Protein AF-X1W126-F1 (afdb_monomer_lite)

Foldseek 3Di:
DPDQKDKDAADPPQWDDDDQFIDHPNHTDAGQAWKWKAAPVGDIGTWDWDDDPRMTMTGHDCVPGHPPIDTGGDDDDFPDFPWKWKAWLLCQQDAGRVDPDADADDDDSTGIGMDTHTDPVNDDPPDQQPWDKDKDWFDDDPDDQQAFPKDKDWAAPDPPADRRRDYQQASHPPHGAPHGRGHTDCVQLHIWMDGDHNDTGMTMTTCSRNVRVVSCVVCPDD

Sequence (222 aa):
IAPASISFPFSTQGITRQGNTLFHNGKQVVILARPHAVDAEGTERDVDISFSGGEVTLSLDTSGLVFPIDVDPTELVVQPPAKDTDLQEIAPDGNHGYLIELWLNNGANAAQRPILEFDISELPGGATIISASLELYYYSYTLFDPDGLTIWAYKLTRTDWVELQATWNSYKTGSAWTAAGGDYVTSDPAGGSTTFPADYGWMTWNVLAIAQDAYDGSNPAE

Secondary structure (DSSP, 8-state):
---SEEEEE---TTEEEETTEEEETTEEEEE-PPEEEE-TT--EEE-EEEEETTEEEEE---TTPPSS-EEEE------S-SEEEEEETTSTT---TT-SS---B--TT--EEEEEE---TTSPTT------EEEEEE----SS--TT-EEEE-EES-----GGG--SSEEETTEE-SSTT--EESBTTBPEEEE--SSSEEEEEE-HHHHHHHHHHHS---

Organism: NCBI:txid412755

Structure (mmCIF, N/CA/C/O backbone):
data_AF-X1W126-F1
#
_entry.id   AF-X1W126-F1
#
loop_
_atom_site.group_PDB
_atom_site.id
_atom_site.type_symbol
_atom_site.label_atom_id
_atom_site.label_alt_id
_atom_site.label_comp_id
_atom_site.label_asym_id
_atom_site.label_entity_id
_atom_site.label_seq_id
_atom_site.pdbx_PDB_ins_code
_atom_site.Cartn_x
_atom_site.Cartn_y
_atom_site.Cartn_z
_atom_site.occupancy
_atom_site.B_iso_or_equiv
_atom_site.auth_seq_id
_atom_site.auth_comp_id
_atom_site.auth_asym_id
_atom_site.auth_atom_id
_atom_site.pdbx_PDB_model_num
ATOM 1 N N . ILE A 1 1 ? -33.985 -7.504 22.202 1.00 55.91 1 ILE A N 1
ATOM 2 C CA . ILE A 1 1 ? -33.561 -6.317 21.428 1.00 55.91 1 ILE A CA 1
ATOM 3 C C . ILE A 1 1 ? -32.204 -5.943 21.990 1.00 55.91 1 ILE A C 1
ATOM 5 O O . ILE A 1 1 ? -32.142 -5.629 23.173 1.00 55.91 1 ILE A O 1
ATOM 9 N N . ALA A 1 2 ? -31.133 -6.140 21.225 1.00 56.97 2 ALA A N 1
ATOM 10 C CA . ALA A 1 2 ? -29.808 -5.686 21.636 1.00 56.97 2 ALA A CA 1
ATOM 11 C C . ALA A 1 2 ? -29.775 -4.146 21.623 1.00 56.97 2 ALA A C 1
ATOM 13 O O . ALA A 1 2 ? -30.539 -3.543 20.864 1.00 56.97 2 ALA A O 1
ATOM 14 N N . PRO A 1 3 ? -28.968 -3.496 22.475 1.00 60.84 3 PRO A N 1
ATOM 15 C CA . PRO A 1 3 ? -28.863 -2.043 22.469 1.00 60.84 3 PRO A CA 1
ATOM 16 C C . PRO A 1 3 ? -28.310 -1.557 21.120 1.00 60.84 3 PRO A C 1
ATOM 18 O O . PRO A 1 3 ? -27.291 -2.052 20.656 1.00 60.84 3 PRO A O 1
ATOM 21 N N . ALA A 1 4 ? -28.994 -0.592 20.501 1.00 72.19 4 ALA A N 1
ATOM 22 C CA . ALA A 1 4 ? -28.585 0.025 19.232 1.00 72.19 4 ALA A CA 1
ATOM 23 C C . ALA A 1 4 ? -27.544 1.145 19.417 1.00 72.19 4 ALA A C 1
ATOM 25 O O . ALA A 1 4 ? -27.070 1.726 18.444 1.00 72.19 4 ALA A O 1
ATOM 26 N N . SER A 1 5 ? -27.210 1.477 20.666 1.00 75.38 5 SER A N 1
ATOM 27 C CA . SER A 1 5 ? -26.221 2.495 20.989 1.00 75.38 5 SER A CA 1
ATOM 28 C C . SER A 1 5 ? -25.550 2.233 22.332 1.00 75.38 5 SER A C 1
ATOM 30 O O . SER A 1 5 ? -26.165 1.689 23.255 1.00 75.38 5 SER A O 1
ATOM 32 N N . ILE A 1 6 ? -24.304 2.682 22.455 1.00 75.75 6 ILE A N 1
ATOM 33 C CA . ILE A 1 6 ? -23.552 2.724 23.708 1.00 75.75 6 ILE A CA 1
ATOM 34 C C . ILE A 1 6 ? -23.041 4.151 23.896 1.00 75.75 6 ILE A C 1
ATOM 36 O O . ILE A 1 6 ? -22.417 4.715 22.996 1.00 75.75 6 ILE A O 1
ATOM 40 N N . SER A 1 7 ? -23.308 4.725 25.068 1.00 76.88 7 SER A N 1
ATOM 41 C CA . SER A 1 7 ? -22.904 6.085 25.422 1.00 76.88 7 SER A CA 1
ATOM 42 C C . SER A 1 7 ? -21.905 6.054 26.570 1.00 76.88 7 SER A C 1
ATOM 44 O O . SER A 1 7 ? -22.107 5.361 27.569 1.00 76.88 7 SER A O 1
ATOM 46 N N . PHE A 1 8 ? -20.830 6.823 26.426 1.00 74.88 8 PHE A N 1
ATOM 47 C CA . PHE A 1 8 ? -19.800 6.985 27.442 1.00 74.88 8 PHE A CA 1
ATOM 48 C C . PHE A 1 8 ? -19.693 8.465 27.819 1.00 74.88 8 PHE A C 1
ATOM 50 O O . PHE A 1 8 ? -19.585 9.312 26.923 1.00 74.88 8 PHE A O 1
ATOM 57 N N . PRO A 1 9 ? -19.685 8.809 29.119 1.00 71.50 9 PRO A N 1
ATOM 58 C CA . PRO A 1 9 ? -19.405 10.173 29.532 1.00 71.50 9 PRO A CA 1
ATOM 59 C C . PRO A 1 9 ? -17.967 10.533 29.152 1.00 71.50 9 PRO A C 1
ATOM 61 O O . PRO A 1 9 ? -17.038 9.762 29.400 1.00 71.50 9 PRO A O 1
ATOM 64 N N . PHE A 1 10 ? -17.765 11.720 28.587 1.00 68.06 10 PHE A N 1
ATOM 65 C CA . PHE A 1 10 ? -16.440 12.245 28.278 1.00 68.06 10 PHE A CA 1
ATOM 66 C C . PHE A 1 10 ? -16.277 13.659 28.839 1.00 68.06 10 PHE A C 1
ATOM 68 O O . PHE A 1 10 ? -17.164 14.505 28.751 1.00 68.06 10 PHE A O 1
ATOM 75 N N . SER A 1 11 ? -15.114 13.926 29.431 1.00 66.88 11 SER A N 1
ATOM 76 C CA . SER A 1 11 ? -14.743 15.251 29.924 1.00 66.88 11 SER A CA 1
ATOM 77 C C . SER A 1 11 ? -13.518 15.735 29.167 1.00 66.88 11 SER A C 1
ATOM 79 O O . SER A 1 11 ? -12.432 15.179 29.307 1.00 66.88 11 SER A O 1
ATOM 81 N N . THR A 1 12 ? -13.668 16.810 28.402 1.00 62.69 12 THR A N 1
ATOM 82 C CA . THR A 1 12 ? -12.567 17.452 27.682 1.00 62.69 12 THR A CA 1
ATOM 83 C C . THR A 1 12 ? -11.982 18.586 28.516 1.00 62.69 12 THR A C 1
ATOM 85 O O . THR A 1 12 ? -12.214 19.763 28.237 1.00 62.69 12 THR A O 1
ATOM 88 N N . GLN A 1 13 ? -11.226 18.274 29.571 1.00 72.00 13 GLN A N 1
ATOM 89 C CA . GLN A 1 13 ? -10.466 19.332 30.242 1.00 72.00 13 GLN A CA 1
ATOM 90 C C . GLN A 1 13 ? -9.327 19.797 29.331 1.00 72.00 13 GLN A C 1
ATOM 92 O O . GLN A 1 13 ? -8.386 19.058 29.067 1.00 72.00 13 GLN A O 1
ATOM 97 N N . GLY A 1 14 ? -9.442 21.023 28.816 1.00 67.56 14 GLY A N 1
ATOM 98 C CA . GLY A 1 14 ? -8.447 21.619 27.923 1.00 67.56 14 GLY A CA 1
ATOM 99 C C . GLY A 1 14 ? -8.397 21.014 26.517 1.00 67.56 14 GLY A C 1
ATOM 100 O O . GLY A 1 14 ? -7.474 21.335 25.773 1.00 67.56 14 GLY A O 1
ATOM 101 N N . ILE A 1 15 ? -9.352 20.156 26.146 1.00 74.56 15 ILE A N 1
ATOM 102 C CA . ILE A 1 15 ? -9.435 19.560 24.809 1.00 74.56 15 ILE A CA 1
ATOM 103 C C . ILE A 1 15 ? -10.591 20.211 24.036 1.00 74.56 15 ILE A C 1
ATOM 105 O O . ILE A 1 15 ? -11.692 20.365 24.561 1.00 74.56 15 ILE A O 1
ATOM 109 N N . THR A 1 16 ? -10.352 20.611 22.792 1.00 76.81 16 THR A N 1
ATOM 110 C CA . THR A 1 16 ? -11.378 21.072 21.849 1.00 76.81 16 THR A CA 1
ATOM 111 C C . THR A 1 16 ? -11.552 20.049 20.730 1.00 76.81 16 THR A C 1
ATOM 113 O O . THR A 1 16 ? -10.648 19.269 20.454 1.00 76.81 16 THR A O 1
ATOM 116 N N . ARG A 1 17 ? -12.724 20.009 20.090 1.00 76.06 17 ARG A N 1
ATOM 117 C CA . ARG A 1 17 ? -13.031 19.064 19.005 1.00 76.06 17 ARG A CA 1
ATOM 118 C C . ARG A 1 17 ? -13.365 19.815 17.722 1.00 76.06 17 ARG A C 1
ATOM 120 O O . ARG A 1 17 ? -14.130 20.776 17.764 1.00 76.06 17 ARG A O 1
ATOM 127 N N . GLN A 1 18 ? -12.879 19.315 16.592 1.00 74.81 18 GLN A N 1
ATOM 128 C CA . GLN A 1 18 ? -13.327 19.710 15.259 1.00 74.81 18 GLN A CA 1
ATOM 129 C C . GLN A 1 18 ? -13.510 18.453 14.405 1.00 74.81 18 GLN A C 1
ATOM 131 O O . GLN A 1 18 ? -12.555 17.720 14.172 1.00 74.81 18 GLN A O 1
ATOM 136 N N . GLY A 1 19 ? -14.741 18.186 13.953 1.00 74.06 19 GLY A N 1
ATOM 137 C CA . GLY A 1 19 ? -15.040 16.937 13.245 1.00 74.06 19 GLY A CA 1
ATOM 138 C C . GLY A 1 19 ? -14.650 15.728 14.096 1.00 74.06 19 GLY A C 1
ATOM 139 O O . GLY A 1 19 ? -15.011 15.663 15.264 1.00 74.06 19 GLY A O 1
ATOM 140 N N . ASN A 1 20 ? -13.878 14.797 13.556 1.00 70.25 20 ASN A N 1
ATOM 141 C CA . ASN A 1 20 ? -13.432 13.615 14.294 1.00 70.25 20 ASN A CA 1
ATOM 142 C C . ASN A 1 20 ? -12.127 13.825 15.078 1.00 70.25 20 ASN A C 1
ATOM 144 O O . ASN A 1 20 ? -11.638 12.899 15.710 1.00 70.25 20 ASN A O 1
ATOM 148 N N . THR A 1 21 ? -11.589 15.042 15.105 1.00 70.94 21 THR A N 1
ATOM 149 C CA . THR A 1 21 ? -10.276 15.323 15.687 1.00 70.94 21 THR A CA 1
ATOM 150 C C . THR A 1 21 ? -10.401 16.074 17.010 1.00 70.94 21 THR A C 1
ATOM 152 O O . THR A 1 21 ? -11.176 17.028 17.137 1.00 70.94 21 THR A O 1
ATOM 155 N N . LEU A 1 22 ? -9.618 15.657 18.003 1.00 78.31 22 LEU A N 1
ATOM 156 C CA . LEU A 1 22 ? -9.440 16.317 19.290 1.00 78.31 22 LEU A CA 1
ATOM 157 C C . LEU A 1 22 ? -8.117 17.092 19.311 1.00 78.31 22 LEU A C 1
ATOM 159 O O . LEU A 1 22 ? -7.085 16.610 18.844 1.00 78.31 22 LEU A O 1
ATOM 163 N N . PHE A 1 23 ? -8.144 18.278 19.910 1.00 78.75 23 PHE A N 1
ATOM 164 C CA . PHE A 1 23 ? -7.032 19.216 19.996 1.00 78.75 23 PHE A CA 1
ATOM 165 C C . PHE A 1 23 ? -6.778 19.616 21.446 1.00 78.75 23 PHE A C 1
ATOM 167 O O . PHE A 1 23 ? -7.719 19.910 22.171 1.00 78.75 23 PHE A O 1
ATOM 174 N N . HIS A 1 24 ? -5.518 19.726 21.856 1.00 79.88 24 HIS A N 1
ATOM 175 C CA . HIS A 1 24 ? -5.117 20.354 23.115 1.00 79.88 24 HIS A CA 1
ATOM 176 C C . HIS A 1 24 ? -4.213 21.549 22.808 1.00 79.88 24 HIS A C 1
ATOM 178 O O . HIS A 1 24 ? -3.213 21.405 22.106 1.00 79.88 24 HIS A O 1
ATOM 184 N N . ASN A 1 25 ? -4.569 22.744 23.291 1.00 82.88 25 ASN A N 1
ATOM 185 C CA . ASN A 1 25 ? -3.848 23.996 22.998 1.00 82.88 25 ASN A CA 1
ATOM 186 C C . ASN A 1 25 ? -3.596 24.234 21.492 1.00 82.88 25 ASN A C 1
ATOM 188 O O . ASN A 1 25 ? -2.557 24.760 21.101 1.00 82.88 25 ASN A O 1
ATOM 192 N N . GLY A 1 26 ? -4.537 23.817 20.639 1.00 77.44 26 GLY A N 1
ATOM 193 C CA . GLY A 1 26 ? -4.439 23.953 19.182 1.00 77.44 26 GLY A CA 1
ATOM 194 C C . GLY A 1 26 ? -3.594 22.885 18.477 1.00 77.44 26 GLY A C 1
ATOM 195 O O . GLY A 1 26 ? -3.547 22.887 17.251 1.00 77.44 26 GLY A O 1
ATOM 196 N N . LYS A 1 27 ? -2.971 21.949 19.205 1.00 66.38 27 LYS A N 1
ATOM 197 C CA . LYS A 1 27 ? -2.283 20.787 18.626 1.00 66.38 27 LYS A CA 1
ATOM 198 C C . LYS A 1 27 ? -3.238 19.598 18.570 1.00 66.38 27 LYS A C 1
ATOM 200 O O . LYS A 1 27 ? -3.889 19.307 19.570 1.00 66.38 27 LYS A O 1
ATOM 205 N N . GLN A 1 28 ? -3.307 18.911 17.432 1.00 76.50 28 GLN A N 1
ATOM 206 C CA . GLN A 1 28 ? -4.016 17.636 17.325 1.00 76.50 28 GLN A CA 1
ATOM 207 C C . GLN A 1 28 ? -3.432 16.636 18.329 1.00 76.50 28 GLN A C 1
ATOM 209 O O . GLN A 1 28 ? -2.214 16.483 18.417 1.00 76.50 28 GLN A O 1
ATOM 214 N N . VAL A 1 29 ? -4.307 15.986 19.091 1.00 70.00 29 VAL A N 1
ATOM 215 C CA . VAL A 1 29 ? -3.929 14.973 20.086 1.00 70.00 29 VAL A CA 1
ATOM 216 C C . VAL A 1 29 ? -4.558 13.616 19.810 1.00 70.00 29 VAL A C 1
ATOM 218 O O . VAL A 1 29 ? -3.945 12.608 20.131 1.00 70.00 29 VAL A O 1
ATOM 221 N N . VAL A 1 30 ? -5.752 13.571 19.211 1.00 70.44 30 VAL A N 1
ATOM 222 C CA . VAL A 1 30 ? -6.441 12.315 18.879 1.00 70.44 30 VAL A CA 1
ATOM 223 C C . VAL A 1 30 ? -7.253 12.508 17.602 1.00 70.44 30 VAL A C 1
ATOM 225 O O . VAL A 1 30 ? -7.951 13.513 17.477 1.00 70.44 30 VAL A O 1
ATOM 228 N N . ILE A 1 31 ? -7.210 11.540 16.688 1.00 69.56 31 ILE A N 1
ATOM 229 C CA . ILE A 1 31 ? -8.220 11.367 15.637 1.00 69.56 31 ILE A CA 1
ATOM 230 C C . ILE A 1 31 ? -9.115 10.204 16.062 1.00 69.56 31 ILE A C 1
ATOM 232 O O . ILE A 1 31 ? -8.635 9.134 16.422 1.00 69.56 31 ILE A O 1
ATOM 236 N N . LEU A 1 32 ? -10.424 10.430 16.055 1.00 71.94 32 LEU A N 1
ATOM 237 C CA . LEU A 1 32 ? -11.436 9.411 16.295 1.00 71.94 32 LEU A CA 1
ATOM 238 C C . LEU A 1 32 ? -11.867 8.862 14.940 1.00 71.94 32 LEU A C 1
ATOM 240 O O . LEU A 1 32 ? -12.808 9.365 14.317 1.00 71.94 32 LEU A O 1
ATOM 244 N N . ALA A 1 33 ? -11.130 7.869 14.453 1.00 68.88 33 ALA A N 1
ATOM 245 C CA . ALA A 1 33 ? -11.510 7.169 13.239 1.00 68.88 33 ALA A CA 1
ATOM 246 C C . ALA A 1 33 ? -12.900 6.542 13.396 1.00 68.88 33 ALA A C 1
ATOM 248 O O . ALA A 1 33 ? -13.357 6.277 14.512 1.00 68.88 33 ALA A O 1
ATOM 249 N N . ARG A 1 34 ? -13.600 6.362 12.274 1.00 71.94 34 ARG A N 1
ATOM 250 C CA . ARG A 1 34 ? -14.931 5.759 12.302 1.00 71.94 34 ARG A CA 1
ATOM 251 C C . ARG A 1 34 ? -14.786 4.267 12.634 1.00 71.94 34 ARG A C 1
ATOM 253 O O . ARG A 1 34 ? -14.066 3.573 11.919 1.00 71.94 34 ARG A O 1
ATOM 260 N N . PRO A 1 35 ? -15.400 3.782 13.725 1.00 77.31 35 PRO A N 1
ATOM 261 C CA . PRO A 1 35 ? -15.502 2.361 13.972 1.00 77.31 35 PRO A CA 1
ATOM 262 C C . PRO A 1 35 ? -16.449 1.739 12.949 1.00 77.31 35 PRO A C 1
ATOM 264 O O . PRO A 1 35 ? -17.383 2.390 12.475 1.00 77.31 35 PRO A O 1
ATOM 267 N N . HIS A 1 36 ? -16.232 0.468 12.664 1.00 80.19 36 HIS A N 1
ATOM 268 C CA . HIS A 1 36 ? -17.195 -0.376 11.977 1.00 80.19 36 HIS A CA 1
ATOM 269 C C . HIS A 1 36 ? -17.582 -1.529 12.906 1.00 80.19 36 HIS A C 1
ATOM 271 O O . HIS A 1 36 ? -17.009 -1.726 13.979 1.00 80.19 36 HIS A O 1
ATOM 277 N N . ALA A 1 37 ? -18.626 -2.249 12.538 1.00 85.44 37 ALA A N 1
ATOM 278 C CA . ALA A 1 37 ? -19.101 -3.416 13.245 1.00 85.44 37 ALA A CA 1
ATOM 279 C C . ALA A 1 37 ? -19.144 -4.603 12.293 1.00 85.44 37 ALA A C 1
ATOM 281 O O . ALA A 1 37 ? -19.610 -4.458 11.165 1.00 85.44 37 ALA A O 1
ATOM 282 N N . VAL A 1 38 ? -18.703 -5.763 12.769 1.00 84.50 38 VAL A N 1
ATOM 283 C CA . VAL A 1 38 ? -18.745 -7.033 12.045 1.00 84.50 38 VAL A CA 1
ATOM 284 C C . VAL A 1 38 ? -19.639 -7.992 12.809 1.00 84.50 38 VAL A C 1
ATOM 286 O O . VAL A 1 38 ? -19.511 -8.150 14.023 1.00 84.50 38 VAL A O 1
ATOM 289 N N . ASP A 1 39 ? -20.587 -8.605 12.115 1.00 89.25 39 ASP A N 1
ATOM 290 C CA . ASP A 1 39 ? -21.486 -9.590 12.705 1.00 89.25 39 ASP A CA 1
ATOM 291 C C . ASP A 1 39 ? -20.910 -11.022 12.645 1.00 89.25 39 ASP A C 1
ATOM 293 O O . ASP A 1 39 ? -19.855 -11.270 12.059 1.00 89.25 39 ASP A O 1
ATOM 297 N N . ALA A 1 40 ? -21.598 -11.993 13.249 1.00 86.50 40 ALA A N 1
ATOM 298 C CA . ALA A 1 40 ? -21.133 -13.381 13.328 1.00 86.50 40 ALA A CA 1
ATOM 299 C C . ALA A 1 40 ? -21.016 -14.097 11.969 1.00 86.50 40 ALA A C 1
ATOM 301 O O . ALA A 1 40 ? -20.419 -15.174 11.896 1.00 86.50 40 ALA A O 1
ATOM 302 N N . GLU A 1 41 ? -21.606 -13.535 10.912 1.00 89.88 41 GLU A N 1
ATOM 303 C CA . GLU A 1 41 ? -21.527 -14.038 9.539 1.00 89.88 41 GLU A CA 1
ATOM 304 C C . GLU A 1 41 ? -20.516 -13.248 8.688 1.00 89.88 41 GLU A C 1
ATOM 306 O O . GLU A 1 41 ? -20.312 -13.580 7.520 1.00 89.88 41 GLU A O 1
ATOM 311 N N . GLY A 1 42 ? -19.832 -12.257 9.274 1.00 79.56 42 GLY A N 1
ATOM 312 C CA . GLY A 1 42 ? -18.840 -11.420 8.601 1.00 79.56 42 GLY A CA 1
ATOM 313 C C . GLY A 1 42 ? -19.430 -10.204 7.883 1.00 79.56 42 GLY A C 1
ATOM 314 O O . GLY A 1 42 ? -18.754 -9.608 7.052 1.00 79.56 42 GLY A O 1
ATOM 315 N N . THR A 1 43 ? -20.682 -9.835 8.158 1.00 85.06 43 THR A N 1
ATOM 316 C CA . THR A 1 43 ? -21.300 -8.640 7.571 1.00 85.06 43 THR A CA 1
ATOM 317 C C . THR A 1 43 ? -20.765 -7.386 8.252 1.00 85.06 43 THR A C 1
ATOM 319 O O . THR A 1 43 ? -20.953 -7.213 9.457 1.00 85.06 43 THR A O 1
ATOM 322 N N . GLU A 1 44 ? -20.164 -6.489 7.473 1.00 85.81 44 GLU A N 1
ATOM 323 C CA . GLU A 1 44 ? -19.628 -5.209 7.943 1.00 85.81 44 GLU A CA 1
ATOM 324 C C . GLU A 1 44 ? -20.668 -4.078 7.883 1.00 85.81 44 GLU A C 1
ATOM 326 O O . GLU A 1 44 ? -21.527 -4.029 6.992 1.00 85.81 44 GLU A O 1
ATOM 331 N N . ARG A 1 45 ? -20.607 -3.149 8.845 1.00 85.69 45 ARG A N 1
ATOM 332 C CA . ARG A 1 45 ? -21.450 -1.948 8.881 1.00 85.69 45 ARG A CA 1
ATOM 333 C C . ARG A 1 45 ? -20.794 -0.801 9.648 1.00 85.69 45 ARG A C 1
ATOM 335 O O . ARG A 1 45 ? -20.299 -1.002 10.752 1.00 85.69 45 ARG A O 1
ATOM 342 N N . ASP A 1 46 ? -20.887 0.413 9.114 1.00 84.69 46 ASP A N 1
ATOM 343 C CA . ASP A 1 46 ? -20.415 1.626 9.790 1.00 84.69 46 ASP A CA 1
ATOM 344 C C . ASP A 1 46 ? -21.080 1.829 11.161 1.00 84.69 46 ASP A C 1
ATOM 346 O O . ASP A 1 46 ? -22.296 1.666 11.319 1.00 84.69 46 ASP A O 1
ATOM 350 N N . VAL A 1 47 ? -20.281 2.249 12.146 1.00 84.31 47 VAL A N 1
ATOM 351 C CA . VAL A 1 47 ? -20.757 2.689 13.460 1.00 84.31 47 VAL A CA 1
ATOM 352 C C . VAL A 1 47 ? -20.679 4.211 13.537 1.00 84.31 47 VAL A C 1
ATOM 354 O O . VAL A 1 47 ? -19.614 4.825 13.445 1.00 84.31 47 VAL A O 1
ATOM 357 N N . ASP A 1 48 ? -21.827 4.837 13.769 1.00 83.19 48 ASP A N 1
ATOM 358 C CA . ASP A 1 48 ? -21.926 6.283 13.905 1.00 83.19 48 ASP A CA 1
ATOM 359 C C . ASP A 1 48 ? -21.361 6.744 15.249 1.00 83.19 48 ASP A C 1
ATOM 361 O O . ASP A 1 48 ? -21.778 6.269 16.306 1.00 83.19 48 ASP A O 1
ATOM 365 N N . ILE A 1 49 ? -20.476 7.745 15.225 1.00 80.19 49 ILE A N 1
ATOM 366 C CA . ILE A 1 49 ? -20.018 8.445 16.431 1.00 80.19 49 ILE A CA 1
ATOM 367 C C . ILE A 1 49 ? -20.686 9.815 16.508 1.00 80.19 49 ILE A C 1
ATOM 369 O O . ILE A 1 49 ? -20.521 10.662 15.627 1.00 80.19 49 ILE A O 1
ATOM 373 N N . SER A 1 50 ? -21.366 10.087 17.617 1.00 80.81 50 SER A N 1
ATOM 374 C CA . SER A 1 50 ? -21.916 11.407 17.921 1.00 80.81 50 SER A CA 1
ATOM 375 C C . SER A 1 50 ? -21.456 11.921 19.281 1.00 80.81 50 SER A C 1
ATOM 377 O O . SER A 1 50 ? -21.104 11.155 20.175 1.00 80.81 50 SER A O 1
ATOM 379 N N . PHE A 1 51 ? -21.438 13.247 19.423 1.00 77.12 51 PHE A N 1
ATOM 380 C CA . PHE A 1 51 ? -21.026 13.935 20.644 1.00 77.12 51 PHE A CA 1
ATOM 381 C C . PHE A 1 51 ? -22.132 14.898 21.033 1.00 77.12 51 PHE A C 1
ATOM 383 O O . PHE A 1 51 ? -22.399 15.862 20.312 1.00 77.12 51 PHE A O 1
ATOM 390 N N . SER A 1 52 ? -22.767 14.658 22.170 1.00 80.62 52 SER A N 1
ATOM 391 C CA . SER A 1 52 ? -23.836 15.521 22.664 1.00 80.62 52 SER A CA 1
ATOM 392 C C . SER A 1 52 ? -23.888 15.480 24.179 1.00 80.62 52 SER A C 1
ATOM 394 O O . SER A 1 52 ? -23.735 14.418 24.768 1.00 80.62 52 SER A O 1
ATOM 396 N N . GLY A 1 53 ? -24.093 16.633 24.820 1.00 77.38 53 GLY A N 1
ATOM 397 C CA . GLY A 1 53 ? -24.303 16.686 26.271 1.00 77.38 53 GLY A CA 1
ATOM 398 C C . GLY A 1 53 ? -23.130 16.189 27.127 1.00 77.38 53 GLY A C 1
ATOM 399 O O . GLY A 1 53 ? -23.353 15.832 28.276 1.00 77.38 53 GLY A O 1
ATOM 400 N N . GLY A 1 54 ? -21.900 16.160 26.597 1.00 75.12 54 GLY A N 1
ATOM 401 C CA . GLY A 1 54 ? -20.753 15.572 27.303 1.00 75.12 54 GLY A CA 1
ATOM 402 C C . GLY A 1 54 ? -20.702 14.043 27.236 1.00 75.12 54 GLY A C 1
ATOM 403 O O . GLY A 1 54 ? -19.962 13.428 27.997 1.00 75.12 54 GLY A O 1
ATOM 404 N N . GLU A 1 55 ? -21.450 13.423 26.321 1.00 78.25 55 GLU A N 1
ATOM 405 C CA . GLU A 1 55 ? -21.353 11.996 26.008 1.00 78.25 55 GLU A CA 1
ATOM 406 C C . GLU A 1 55 ? -20.881 11.753 24.572 1.00 78.25 55 GLU A C 1
ATOM 408 O O . GLU A 1 55 ? -21.262 12.478 23.647 1.00 78.25 55 GLU A O 1
ATOM 413 N N . VAL A 1 56 ? -20.049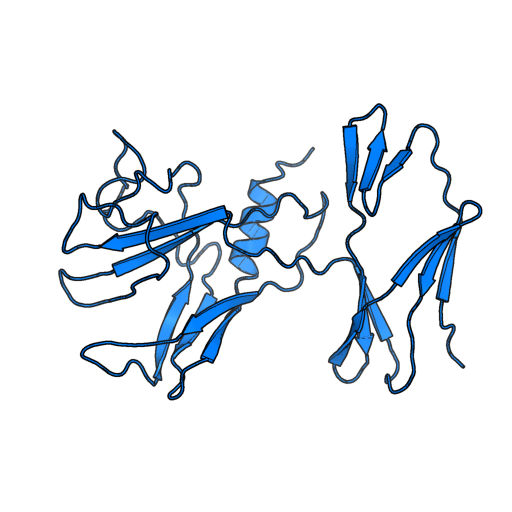 10.723 24.405 1.00 79.88 56 VAL A N 1
ATOM 414 C CA . VAL A 1 56 ? -19.751 10.112 23.108 1.00 79.88 56 VAL A CA 1
ATOM 415 C C . VAL A 1 56 ? -20.698 8.941 22.958 1.00 79.88 56 VAL A C 1
ATOM 417 O O . VAL A 1 56 ? -20.723 8.063 23.818 1.00 79.88 56 VAL A O 1
ATOM 420 N N . THR A 1 57 ? -21.476 8.930 21.885 1.00 82.06 57 THR A N 1
ATOM 421 C CA . THR A 1 57 ? -22.415 7.850 21.591 1.00 82.06 57 THR A CA 1
ATOM 422 C C . THR A 1 57 ? -21.998 7.159 20.309 1.00 82.06 57 THR A C 1
ATOM 424 O O . THR A 1 57 ? -21.942 7.799 19.259 1.00 82.06 57 THR A O 1
ATOM 427 N N . LEU A 1 58 ? -21.739 5.858 20.418 1.00 83.88 58 LEU A N 1
ATOM 428 C CA . LEU A 1 58 ? -21.614 4.939 19.295 1.00 83.88 58 LEU A CA 1
ATOM 429 C C . LEU A 1 58 ? -23.007 4.396 18.978 1.00 83.88 58 LEU A C 1
ATOM 431 O O . LEU A 1 58 ? -23.679 3.917 19.891 1.00 83.88 58 LEU A O 1
ATOM 435 N N . SER A 1 59 ? -23.458 4.491 17.729 1.00 86.38 59 SER A N 1
ATOM 436 C CA . SER A 1 59 ? -24.762 3.980 17.285 1.00 86.38 59 SER A CA 1
ATOM 437 C C . SER A 1 59 ? -24.603 3.049 16.090 1.00 86.38 59 SER A C 1
ATOM 439 O O . SER A 1 59 ? -23.824 3.329 15.186 1.00 86.38 59 SER A O 1
ATOM 441 N N . LEU A 1 60 ? -25.359 1.952 16.087 1.00 87.75 60 LEU A N 1
ATOM 442 C CA . LEU A 1 60 ? -25.340 0.940 15.036 1.00 87.75 60 LEU A CA 1
ATOM 443 C C . LEU A 1 60 ? -26.770 0.478 14.739 1.00 87.75 60 LEU A C 1
ATOM 445 O O . LEU A 1 60 ? -27.482 0.015 15.635 1.00 87.75 60 LEU A O 1
ATOM 449 N N . ASP A 1 61 ? -27.188 0.546 13.473 1.00 88.88 61 ASP A N 1
ATOM 450 C CA . ASP A 1 61 ? -28.393 -0.162 13.039 1.00 88.88 61 ASP A CA 1
ATOM 451 C C . ASP A 1 61 ? -28.101 -1.665 13.001 1.00 88.88 61 ASP A C 1
ATOM 453 O O . ASP A 1 61 ? -27.315 -2.131 12.183 1.00 88.88 61 ASP A O 1
ATOM 457 N N . THR A 1 62 ? -28.754 -2.426 13.877 1.00 87.94 62 THR A N 1
ATOM 458 C CA . THR A 1 62 ? -28.570 -3.882 13.995 1.00 87.94 62 THR A CA 1
ATOM 459 C C . THR A 1 62 ? -29.528 -4.684 13.114 1.00 87.94 62 THR A C 1
ATOM 461 O O . THR A 1 62 ? -29.557 -5.914 13.176 1.00 87.94 62 THR A O 1
ATOM 464 N N . SER A 1 63 ? -30.336 -4.015 12.288 1.00 90.06 63 SER A N 1
ATOM 465 C CA . SER A 1 63 ? -31.311 -4.669 11.419 1.00 90.06 63 SER A CA 1
ATOM 466 C C . SER A 1 63 ? -30.626 -5.605 10.421 1.00 90.06 63 SER A C 1
ATOM 468 O O . SER A 1 63 ? -29.883 -5.166 9.541 1.00 90.06 63 SER A O 1
ATOM 470 N N . GLY A 1 64 ? -30.919 -6.900 10.553 1.00 88.56 64 GLY A N 1
ATOM 471 C CA . GLY A 1 64 ? -30.386 -7.951 9.686 1.00 88.56 64 GLY A CA 1
ATOM 472 C C . GLY A 1 64 ? -29.004 -8.479 10.075 1.00 88.56 64 GLY A C 1
ATOM 473 O O . GLY A 1 64 ? -28.527 -9.362 9.378 1.00 88.56 64 GLY A O 1
ATOM 474 N N . LEU A 1 65 ? -28.396 -7.986 11.162 1.00 88.50 65 LEU A N 1
ATOM 475 C CA . LEU A 1 65 ? -27.108 -8.486 11.655 1.00 88.50 65 LEU A CA 1
ATOM 476 C C . LEU A 1 65 ? -27.280 -9.702 12.578 1.00 88.50 65 LEU A C 1
ATOM 478 O O . LEU A 1 65 ? -28.259 -9.803 13.330 1.00 88.50 65 LEU A O 1
ATOM 482 N N . VAL A 1 66 ? -26.303 -10.605 12.549 1.00 90.50 66 VAL A N 1
ATOM 483 C CA . VAL A 1 66 ? -26.261 -11.832 13.354 1.00 90.50 66 VAL A CA 1
ATOM 484 C C . VAL A 1 66 ? -25.318 -11.670 14.546 1.00 90.50 66 VAL A C 1
ATOM 486 O O . VAL A 1 66 ? -24.151 -11.342 14.401 1.00 90.50 66 VAL A O 1
ATOM 489 N N . PHE A 1 67 ? -25.805 -11.923 15.761 1.00 86.94 67 PHE A N 1
ATOM 490 C CA . PHE A 1 67 ? -24.987 -11.804 16.976 1.00 86.94 67 PHE A CA 1
ATOM 491 C C . PHE A 1 67 ? -24.042 -13.008 17.181 1.00 86.94 67 PHE A C 1
ATOM 493 O O . PHE A 1 67 ? -24.454 -14.134 16.890 1.00 86.94 67 PHE A O 1
ATOM 500 N N . PRO A 1 68 ? -22.850 -12.822 17.796 1.00 86.69 68 PRO A N 1
ATOM 501 C CA . PRO A 1 68 ? -22.311 -11.567 18.343 1.00 86.69 68 PRO A CA 1
ATOM 502 C C . PRO A 1 68 ? -21.907 -10.553 17.264 1.00 86.69 68 PRO A C 1
ATOM 504 O O . PRO A 1 68 ? -21.598 -10.936 16.146 1.00 86.69 68 PRO A O 1
ATOM 507 N N . ILE A 1 69 ? -21.954 -9.268 17.623 1.00 84.25 69 ILE A N 1
ATOM 508 C CA . ILE A 1 69 ? -21.463 -8.168 16.789 1.00 84.25 69 ILE A CA 1
ATOM 509 C C . ILE A 1 69 ? -20.230 -7.603 17.482 1.00 84.25 69 ILE A C 1
ATOM 511 O O . ILE A 1 69 ? -20.334 -7.147 18.627 1.00 84.25 69 ILE A O 1
ATOM 515 N N . ASP A 1 70 ? -19.103 -7.620 16.787 1.00 81.62 70 ASP A N 1
ATOM 516 C CA . ASP A 1 70 ? -17.851 -7.030 17.231 1.00 81.62 70 ASP A CA 1
ATOM 517 C C . ASP A 1 70 ? -17.736 -5.620 16.650 1.00 81.62 70 ASP A C 1
ATOM 519 O O . ASP A 1 70 ? -17.902 -5.419 15.453 1.00 81.62 70 ASP A O 1
ATOM 523 N N . VAL A 1 71 ? -17.503 -4.624 17.507 1.00 78.88 71 VAL A N 1
ATOM 524 C CA . VAL A 1 71 ? -17.245 -3.245 17.073 1.00 78.88 71 VAL A CA 1
ATOM 525 C C . VAL A 1 71 ? -15.738 -3.063 17.012 1.00 78.88 71 VAL A C 1
ATOM 527 O O . VAL A 1 71 ? -15.086 -3.034 18.058 1.00 78.88 71 VAL A O 1
ATOM 530 N N . ASP A 1 72 ? -15.209 -2.942 15.801 1.00 67.50 72 ASP A N 1
ATOM 531 C CA . ASP A 1 72 ? -13.797 -2.709 15.549 1.00 67.50 72 ASP A CA 1
ATOM 532 C C . ASP A 1 72 ? -13.544 -1.211 15.316 1.00 67.50 72 ASP A C 1
ATOM 534 O O . ASP A 1 72 ? -14.118 -0.593 14.408 1.00 67.50 72 ASP A O 1
ATOM 538 N N . PRO A 1 73 ? -12.738 -0.556 16.163 1.00 58.97 73 PRO A N 1
ATOM 539 C CA . PRO A 1 73 ? -12.378 0.823 15.933 1.00 58.97 73 PRO A CA 1
ATOM 540 C C . PRO A 1 73 ? -11.297 0.923 14.855 1.00 58.97 73 PRO A C 1
ATOM 542 O O . PRO A 1 73 ? -10.147 0.584 15.114 1.00 58.97 73 PRO A O 1
ATOM 545 N N . THR A 1 74 ? -11.635 1.609 13.756 1.00 64.62 74 THR A N 1
ATOM 546 C CA . THR A 1 74 ? -10.724 2.259 12.787 1.00 64.62 74 THR A CA 1
ATOM 547 C C . THR A 1 74 ? -10.510 1.481 11.491 1.00 64.62 74 THR A C 1
ATOM 549 O O . THR A 1 74 ? -9.528 0.765 11.336 1.00 64.62 74 THR A O 1
ATOM 552 N N . GLU A 1 75 ? -11.366 1.739 10.503 1.00 69.06 75 GLU A N 1
ATOM 553 C CA . GLU A 1 75 ? -10.972 1.560 9.103 1.00 69.06 75 GLU A CA 1
ATOM 554 C C . GLU A 1 75 ? -10.349 2.869 8.593 1.00 69.06 75 GLU A C 1
ATOM 556 O O . GLU A 1 75 ? -10.941 3.947 8.726 1.00 69.06 75 GLU A O 1
ATOM 561 N N . LEU A 1 76 ? -9.136 2.789 8.041 1.00 75.06 76 LEU A N 1
ATOM 562 C CA . LEU A 1 76 ? -8.483 3.900 7.353 1.00 75.06 76 LEU A CA 1
ATOM 563 C C . LEU A 1 76 ? -8.356 3.555 5.870 1.00 75.06 76 LEU A C 1
ATOM 565 O O . LEU A 1 76 ? -7.567 2.690 5.493 1.00 75.06 76 LEU A O 1
ATOM 569 N N . VAL A 1 77 ? -9.090 4.282 5.031 1.00 78.19 77 VAL A N 1
ATOM 570 C CA . VAL A 1 77 ? -8.944 4.218 3.574 1.00 78.19 77 VAL A CA 1
ATOM 571 C C . VAL A 1 77 ? -8.021 5.350 3.128 1.00 78.19 77 VAL A C 1
ATOM 573 O O . VAL A 1 77 ? -8.391 6.520 3.204 1.00 78.19 77 VAL A O 1
ATOM 576 N N . VAL A 1 78 ? -6.822 5.006 2.650 1.00 78.31 78 VAL A N 1
ATOM 577 C CA . VAL A 1 78 ? -5.833 5.976 2.146 1.00 78.31 78 VAL A CA 1
ATOM 578 C C . VAL A 1 78 ? -5.852 5.984 0.624 1.00 78.31 78 VAL A C 1
ATOM 580 O O . VAL A 1 78 ? -5.321 5.071 -0.007 1.00 78.31 78 VAL A O 1
ATOM 583 N N . GLN A 1 79 ? -6.473 7.003 0.024 1.00 78.31 79 GLN A N 1
ATOM 584 C CA . GLN A 1 79 ? -6.528 7.169 -1.430 1.00 78.31 79 GLN A CA 1
ATOM 585 C C . GLN A 1 79 ? -6.536 8.654 -1.834 1.00 78.31 79 GLN A C 1
ATOM 587 O O . GLN A 1 79 ? -7.236 9.447 -1.196 1.00 78.31 79 GLN A O 1
ATOM 592 N N . PRO A 1 80 ? -5.839 9.040 -2.924 1.00 85.12 80 PRO A N 1
ATOM 593 C CA . PRO A 1 80 ? -4.862 8.244 -3.690 1.00 85.12 80 PRO A CA 1
ATOM 594 C C . PRO A 1 80 ? -3.568 7.979 -2.881 1.00 85.12 80 PRO A C 1
ATOM 596 O O . PRO A 1 80 ? -3.458 8.467 -1.753 1.00 85.12 80 PRO A O 1
ATOM 599 N N . PRO A 1 81 ? -2.587 7.215 -3.407 1.00 89.06 81 PRO A N 1
ATOM 600 C CA . PRO A 1 81 ? -1.228 7.253 -2.862 1.00 89.06 81 PRO A CA 1
ATOM 601 C C . PRO A 1 81 ? -0.709 8.699 -2.762 1.00 89.06 81 PRO A C 1
ATOM 603 O O . PRO A 1 81 ? -1.077 9.572 -3.547 1.00 89.06 81 PRO A O 1
ATOM 606 N N . ALA A 1 82 ? 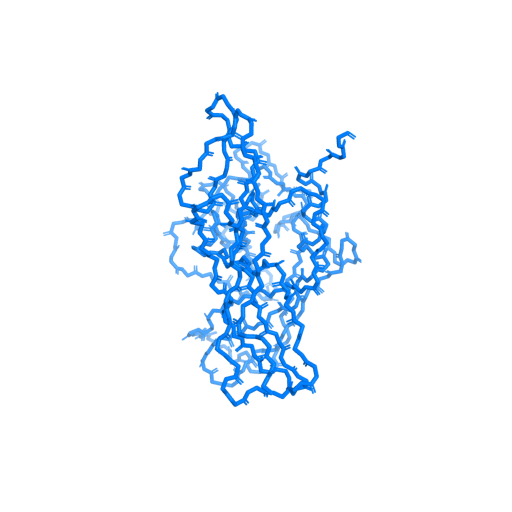0.157 8.949 -1.782 1.00 92.50 82 ALA A N 1
ATOM 607 C CA . ALA A 1 82 ? 0.821 10.235 -1.588 1.00 92.50 82 ALA A CA 1
ATOM 608 C C . ALA A 1 82 ? 1.916 10.491 -2.635 1.00 92.50 82 ALA A C 1
ATOM 610 O O . ALA A 1 82 ? 2.223 11.647 -2.926 1.00 92.50 82 ALA A O 1
ATOM 611 N N . LYS A 1 83 ? 2.519 9.417 -3.156 1.00 96.12 83 LYS A N 1
ATOM 612 C CA . LYS A 1 83 ? 3.460 9.437 -4.277 1.00 96.12 83 LYS A CA 1
ATOM 613 C C . LYS A 1 83 ? 3.336 8.146 -5.073 1.00 96.12 83 LYS A C 1
ATOM 615 O O . LYS A 1 83 ? 3.223 7.076 -4.466 1.00 96.12 83 LYS A O 1
ATOM 620 N N . ASP A 1 84 ? 3.506 8.220 -6.382 1.00 96.88 84 ASP A N 1
ATOM 621 C CA . ASP A 1 84 ? 3.646 7.048 -7.236 1.00 96.88 84 ASP A CA 1
ATOM 622 C C . ASP A 1 84 ? 4.519 7.309 -8.475 1.00 96.88 84 ASP A C 1
ATOM 624 O O . ASP A 1 84 ? 4.713 8.431 -8.932 1.00 96.88 84 ASP A O 1
ATOM 628 N N . THR A 1 85 ? 5.163 6.258 -8.973 1.00 97.44 85 THR A N 1
ATOM 629 C CA . THR A 1 85 ? 5.895 6.261 -10.250 1.00 97.44 85 THR A CA 1
ATOM 630 C C . THR A 1 85 ? 6.219 4.821 -10.630 1.00 97.44 85 THR A C 1
ATOM 632 O O . THR A 1 85 ? 6.244 3.934 -9.773 1.00 97.44 85 THR A O 1
ATOM 635 N N . ASP A 1 86 ? 6.539 4.563 -11.894 1.00 96.50 86 ASP A N 1
ATOM 636 C CA . ASP A 1 86 ? 7.111 3.293 -12.326 1.00 96.50 86 ASP A CA 1
ATOM 637 C C . ASP A 1 86 ? 8.591 3.427 -12.720 1.00 96.50 86 ASP A C 1
ATOM 639 O O . ASP A 1 86 ? 9.027 4.324 -13.452 1.00 96.50 86 ASP A O 1
ATOM 643 N N . LEU A 1 87 ? 9.403 2.510 -12.195 1.00 98.12 87 LEU A N 1
ATOM 644 C CA . LEU A 1 87 ? 10.825 2.406 -12.494 1.00 98.12 87 LEU A CA 1
ATOM 645 C C . LEU A 1 87 ? 11.002 1.516 -13.722 1.00 98.12 87 LEU A C 1
ATOM 647 O O . LEU A 1 87 ? 10.640 0.342 -13.667 1.00 98.12 87 LEU A O 1
ATOM 651 N N . GLN A 1 88 ? 11.598 2.037 -14.797 1.00 97.50 88 GLN A N 1
ATOM 652 C CA . GLN A 1 88 ? 11.747 1.300 -16.056 1.00 97.50 88 GLN A CA 1
ATOM 653 C C . GLN A 1 88 ? 13.205 1.006 -16.398 1.00 97.50 88 GLN A C 1
ATOM 655 O O . GLN A 1 88 ? 14.003 1.917 -16.602 1.00 97.50 88 GLN A O 1
ATOM 660 N N . GLU A 1 89 ? 13.539 -0.267 -16.570 1.00 97.88 89 GLU A N 1
ATOM 661 C CA . GLU A 1 89 ? 14.889 -0.707 -16.934 1.00 97.88 89 GLU A CA 1
ATOM 662 C C . GLU A 1 89 ? 15.314 -0.232 -18.335 1.00 97.88 89 GLU A C 1
ATOM 664 O O . GLU A 1 89 ? 16.478 0.100 -18.552 1.00 97.88 89 GLU A O 1
ATOM 669 N N . ILE A 1 90 ? 14.370 -0.143 -19.281 1.00 96.44 90 ILE A N 1
ATOM 670 C CA . ILE A 1 90 ? 14.640 0.283 -20.667 1.00 96.44 90 ILE A CA 1
ATOM 671 C C . ILE A 1 90 ? 14.921 1.788 -20.794 1.00 96.44 90 ILE A C 1
ATOM 673 O O . ILE A 1 90 ? 15.575 2.229 -21.740 1.00 96.44 90 ILE A O 1
ATOM 677 N N . ALA A 1 91 ? 14.441 2.574 -19.831 1.00 96.12 91 ALA A N 1
ATOM 678 C CA . ALA A 1 91 ? 14.639 4.013 -19.739 1.00 96.12 91 ALA A CA 1
ATOM 679 C C . ALA A 1 91 ? 15.177 4.349 -18.338 1.00 96.12 91 ALA A C 1
ATOM 681 O O . ALA A 1 91 ? 14.479 4.972 -17.538 1.00 96.12 91 ALA A O 1
ATOM 682 N N . PRO A 1 92 ? 16.414 3.930 -18.007 1.00 97.44 92 PRO A N 1
ATOM 683 C CA . PRO A 1 92 ? 16.823 3.776 -16.615 1.00 97.44 92 PRO A CA 1
ATOM 684 C C . PRO A 1 92 ? 17.059 5.097 -15.862 1.00 97.44 92 PRO A C 1
ATOM 686 O O . PRO A 1 92 ? 17.092 5.126 -14.629 1.00 97.44 92 PRO A O 1
ATOM 689 N N . ASP A 1 93 ? 17.172 6.200 -16.599 1.00 97.81 93 ASP A N 1
ATOM 690 C CA . ASP A 1 93 ? 17.251 7.566 -16.071 1.00 97.81 93 ASP A CA 1
ATOM 691 C C . ASP A 1 93 ? 15.970 8.379 -16.350 1.00 97.81 93 ASP A C 1
ATOM 693 O O . ASP A 1 93 ? 15.923 9.580 -16.091 1.00 97.81 93 ASP A O 1
ATOM 697 N N . GLY A 1 94 ? 14.929 7.734 -16.886 1.00 97.19 94 GLY A N 1
ATOM 698 C CA . GLY A 1 94 ? 13.603 8.314 -17.068 1.00 97.19 94 GLY A CA 1
ATOM 699 C C . GLY A 1 94 ? 12.799 8.283 -15.770 1.00 97.19 94 GLY A C 1
ATOM 700 O O . GLY A 1 94 ? 12.836 7.303 -15.026 1.00 97.19 94 GLY A O 1
ATOM 701 N N . ASN A 1 95 ? 12.075 9.368 -15.508 1.00 97.56 95 ASN A N 1
ATOM 702 C CA . ASN A 1 95 ? 11.083 9.456 -14.442 1.00 97.56 95 ASN A CA 1
ATOM 703 C C . ASN A 1 95 ? 9.673 9.420 -15.046 1.00 97.56 95 ASN A C 1
ATOM 705 O O . ASN A 1 95 ? 9.459 9.974 -16.128 1.00 97.56 95 ASN A O 1
ATOM 709 N N . HIS A 1 96 ? 8.731 8.814 -14.323 1.00 97.31 96 HIS A N 1
ATOM 710 C CA . HIS A 1 96 ? 7.350 8.620 -14.765 1.00 97.31 96 HIS A CA 1
ATOM 711 C C . HIS A 1 96 ? 6.311 9.067 -13.726 1.00 97.31 96 HIS A C 1
ATOM 713 O O . HIS A 1 96 ? 5.127 8.828 -13.923 1.00 97.31 96 HIS A O 1
ATOM 719 N N . GLY A 1 97 ? 6.709 9.792 -12.673 1.00 95.62 97 GLY A N 1
ATOM 720 C CA . GLY A 1 97 ? 5.805 10.220 -11.590 1.00 95.62 97 GLY A CA 1
ATOM 721 C C . GLY A 1 97 ? 4.779 11.293 -11.983 1.00 95.62 97 GLY A C 1
ATOM 722 O O . GLY A 1 97 ? 4.168 11.919 -11.131 1.00 95.62 97 GLY A O 1
ATOM 723 N N . TYR A 1 98 ? 4.640 11.582 -13.278 1.00 94.44 98 TYR A N 1
ATOM 724 C CA . TYR A 1 98 ? 3.606 12.452 -13.846 1.00 94.44 98 TYR A CA 1
ATOM 725 C C . TYR A 1 98 ? 2.585 11.673 -14.689 1.00 94.44 98 TYR A C 1
ATOM 727 O O . TYR A 1 98 ? 1.675 12.281 -15.261 1.00 94.44 98 TYR A O 1
ATOM 735 N N . LEU A 1 99 ? 2.770 10.358 -14.849 1.00 94.38 99 LEU A N 1
ATOM 736 C CA . LEU A 1 99 ? 1.815 9.497 -15.532 1.00 94.38 99 LEU A CA 1
ATOM 737 C C . LEU A 1 99 ? 0.606 9.237 -14.631 1.00 94.38 99 LEU A C 1
ATOM 739 O O . LEU A 1 99 ? 0.667 9.367 -13.417 1.00 94.38 99 LEU A O 1
ATOM 743 N N . ILE A 1 100 ? -0.515 8.884 -15.255 1.00 89.81 100 ILE A N 1
ATOM 744 C CA . ILE A 1 100 ? -1.768 8.535 -14.563 1.00 89.81 100 ILE A CA 1
ATOM 745 C C . ILE A 1 100 ? -1.962 7.017 -14.446 1.00 89.81 100 ILE A C 1
ATOM 747 O O . ILE A 1 100 ? -3.022 6.548 -14.040 1.00 89.81 100 ILE A O 1
ATOM 751 N N . GLU A 1 101 ? -0.970 6.254 -14.895 1.00 92.31 101 GLU A N 1
ATOM 752 C CA . GLU A 1 101 ? -0.983 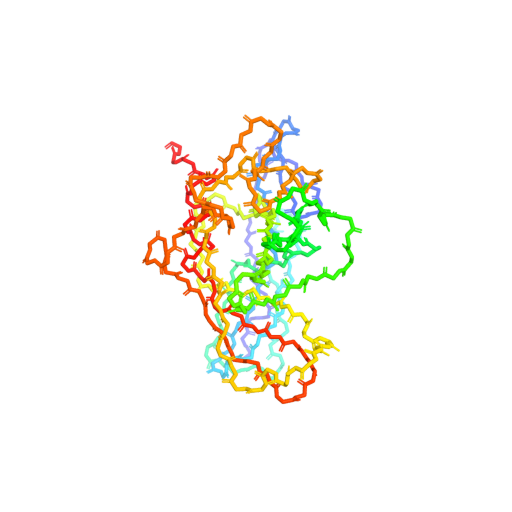4.804 -15.013 1.00 92.31 101 GLU A CA 1
ATOM 753 C C . GLU A 1 101 ? 0.361 4.247 -14.551 1.00 92.31 101 GLU A C 1
ATOM 755 O O . GLU A 1 101 ? 1.401 4.878 -14.738 1.00 92.31 101 GLU A O 1
ATOM 760 N N . LEU A 1 102 ? 0.327 3.049 -13.971 1.00 95.12 102 LEU A N 1
ATOM 761 C CA . LEU A 1 102 ? 1.510 2.349 -13.493 1.00 95.12 102 LEU A CA 1
ATOM 762 C C . LEU A 1 102 ? 1.781 1.144 -14.385 1.00 95.12 102 LEU A C 1
ATOM 764 O O . LEU A 1 102 ? 0.918 0.283 -14.568 1.00 95.12 102 LEU A O 1
ATOM 768 N N . TRP A 1 103 ? 3.001 1.066 -14.907 1.00 95.00 103 TRP A N 1
ATOM 769 C CA . TRP A 1 103 ? 3.425 -0.033 -15.763 1.00 95.00 103 TRP A CA 1
ATOM 770 C C . TRP A 1 103 ? 4.182 -1.097 -14.976 1.00 95.00 103 TRP A C 1
ATOM 772 O O . TRP A 1 103 ? 5.089 -0.801 -14.196 1.00 95.00 103 TRP A O 1
ATOM 782 N N . LEU A 1 104 ? 3.841 -2.360 -15.227 1.00 94.81 104 LEU A N 1
ATOM 783 C CA . LEU A 1 104 ? 4.510 -3.512 -14.642 1.00 94.81 104 LEU A CA 1
ATOM 784 C C . LEU A 1 104 ? 4.956 -4.486 -15.725 1.00 94.81 104 LEU A C 1
ATOM 786 O O . LEU A 1 104 ? 4.180 -4.875 -16.595 1.00 94.81 104 LEU A O 1
ATOM 790 N N . ASN A 1 105 ? 6.215 -4.905 -15.640 1.00 94.81 105 ASN A N 1
ATOM 791 C CA . ASN A 1 105 ? 6.814 -5.849 -16.568 1.00 94.81 105 ASN A CA 1
ATOM 792 C C . ASN A 1 105 ? 7.955 -6.604 -15.877 1.00 94.81 105 ASN A C 1
ATOM 794 O O . ASN A 1 105 ? 8.715 -6.027 -15.102 1.00 94.81 105 ASN A O 1
ATOM 798 N N . ASN A 1 106 ? 8.101 -7.891 -16.181 1.00 91.56 106 ASN A N 1
ATOM 799 C CA . ASN A 1 106 ? 9.201 -8.734 -15.700 1.00 91.56 106 ASN A CA 1
ATOM 800 C C . ASN A 1 106 ? 10.045 -9.311 -16.856 1.00 91.56 106 ASN A C 1
ATOM 802 O O . ASN A 1 106 ? 10.736 -10.317 -16.708 1.00 91.56 106 ASN A O 1
ATOM 806 N N . GLY A 1 107 ? 9.956 -8.707 -18.043 1.00 90.31 107 GLY A N 1
ATOM 807 C CA . GLY A 1 107 ? 10.784 -9.056 -19.189 1.00 90.31 107 GLY A CA 1
ATOM 808 C C . GLY A 1 107 ? 12.263 -8.783 -18.916 1.00 90.31 107 GLY A C 1
ATOM 809 O O . GLY A 1 107 ? 12.625 -7.771 -18.321 1.00 90.31 107 GLY A O 1
ATOM 810 N N . ALA A 1 108 ? 13.135 -9.679 -19.378 1.00 89.88 108 ALA A N 1
ATOM 811 C CA . ALA A 1 108 ? 14.577 -9.505 -19.233 1.00 89.88 108 ALA A CA 1
ATOM 812 C C . ALA A 1 108 ? 15.058 -8.234 -19.959 1.00 89.88 108 ALA A C 1
ATOM 814 O O . ALA A 1 108 ? 14.845 -8.102 -21.166 1.00 89.88 108 ALA A O 1
ATOM 815 N N . ASN A 1 109 ? 15.760 -7.346 -19.246 1.00 92.12 109 ASN A N 1
ATOM 816 C CA . ASN A 1 109 ? 16.218 -6.032 -19.728 1.00 92.12 109 ASN A CA 1
ATOM 817 C C . ASN A 1 109 ? 15.079 -5.062 -20.102 1.00 92.12 109 ASN A C 1
ATOM 819 O O . ASN A 1 109 ? 15.281 -4.127 -20.878 1.00 92.12 109 ASN A O 1
ATOM 823 N N . ALA A 1 110 ? 13.870 -5.318 -19.610 1.00 94.38 110 ALA A N 1
ATOM 824 C CA . ALA A 1 110 ? 12.682 -4.510 -19.849 1.00 94.38 110 ALA A CA 1
ATOM 825 C C . ALA A 1 110 ? 11.780 -4.479 -18.606 1.00 94.38 110 ALA A C 1
ATOM 827 O O . ALA A 1 110 ? 10.570 -4.285 -18.729 1.00 94.38 110 ALA A O 1
ATOM 828 N N . ALA A 1 111 ? 12.342 -4.714 -17.416 1.00 96.00 111 ALA A N 1
ATOM 829 C CA . ALA A 1 111 ? 11.558 -4.738 -16.197 1.00 96.00 111 ALA A CA 1
ATOM 830 C C . ALA A 1 111 ? 10.949 -3.355 -15.913 1.00 96.00 111 ALA A C 1
ATOM 832 O O . ALA A 1 111 ? 11.594 -2.321 -16.098 1.00 96.00 111 ALA A O 1
ATOM 833 N N . GLN A 1 112 ? 9.701 -3.350 -15.450 1.00 96.75 112 GLN A N 1
ATOM 834 C CA . GLN A 1 112 ? 8.990 -2.160 -14.989 1.00 96.75 112 GLN A CA 1
ATOM 835 C C . GLN A 1 112 ? 8.405 -2.455 -13.614 1.00 96.75 112 GLN A C 1
ATOM 837 O O . GLN A 1 112 ? 7.764 -3.493 -13.418 1.00 96.75 112 GLN A O 1
ATOM 842 N N . ARG A 1 113 ? 8.683 -1.578 -12.650 1.00 97.25 113 ARG A N 1
ATOM 843 C CA . ARG A 1 113 ? 8.313 -1.760 -11.244 1.00 97.25 113 ARG A CA 1
ATOM 844 C C . ARG A 1 113 ? 7.605 -0.511 -10.730 1.00 97.25 113 ARG A C 1
ATOM 846 O O . ARG A 1 113 ? 8.283 0.493 -10.505 1.00 97.25 113 ARG A O 1
ATOM 853 N N . PRO A 1 114 ? 6.283 -0.565 -10.518 1.00 97.50 114 PRO A N 1
ATOM 854 C CA . PRO A 1 114 ? 5.573 0.475 -9.792 1.00 97.50 114 PRO A CA 1
ATOM 855 C C . PRO A 1 114 ? 6.102 0.592 -8.363 1.00 97.50 114 PRO A C 1
ATOM 857 O O . PRO A 1 114 ? 6.335 -0.420 -7.698 1.00 97.50 114 PRO A O 1
ATOM 860 N N . ILE A 1 115 ? 6.260 1.820 -7.885 1.00 97.81 115 ILE A N 1
ATOM 861 C CA . ILE A 1 115 ? 6.512 2.134 -6.481 1.00 97.81 115 ILE A CA 1
ATOM 862 C C . ILE A 1 115 ? 5.457 3.137 -6.021 1.00 97.81 115 ILE A C 1
ATOM 864 O O . ILE A 1 115 ? 5.107 4.055 -6.760 1.00 97.81 115 ILE A O 1
ATOM 868 N N . LEU A 1 116 ? 4.929 2.930 -4.817 1.00 97.25 116 LEU A N 1
ATOM 869 C CA . LEU A 1 116 ? 3.857 3.737 -4.244 1.00 97.25 116 LEU A CA 1
ATOM 870 C C . LEU A 1 116 ? 4.180 4.054 -2.783 1.00 97.25 116 LEU A C 1
ATOM 872 O O . LEU A 1 116 ? 4.756 3.226 -2.074 1.00 97.25 116 LEU A O 1
ATOM 876 N N . GLU A 1 117 ? 3.777 5.233 -2.328 1.00 96.25 117 GLU A N 1
ATOM 877 C CA . GLU A 1 117 ? 3.820 5.649 -0.927 1.00 96.25 117 GLU A CA 1
ATOM 878 C C . GLU A 1 117 ? 2.424 6.080 -0.486 1.00 96.25 117 GLU A C 1
ATOM 880 O O . GLU A 1 117 ? 1.721 6.771 -1.219 1.00 96.25 117 GLU A O 1
ATOM 885 N N . PHE A 1 118 ? 2.030 5.685 0.720 1.00 94.12 118 PHE A N 1
ATOM 886 C CA . PHE A 1 118 ? 0.738 6.013 1.314 1.00 94.12 118 PHE A CA 1
ATOM 887 C C . PHE A 1 118 ? 0.967 6.774 2.617 1.00 94.12 118 PHE A C 1
ATOM 889 O O . PHE A 1 118 ? 1.819 6.386 3.420 1.00 94.12 118 PHE A O 1
ATOM 896 N N . ASP A 1 119 ? 0.206 7.847 2.828 1.00 89.25 119 ASP A N 1
ATOM 897 C CA . ASP A 1 119 ? 0.208 8.569 4.097 1.00 89.25 119 ASP A CA 1
ATOM 898 C C . ASP A 1 119 ? -0.701 7.850 5.099 1.00 89.25 119 ASP A C 1
ATOM 900 O O . ASP A 1 119 ? -1.922 7.852 4.973 1.00 89.25 119 ASP A O 1
ATOM 904 N N . ILE A 1 120 ? -0.084 7.218 6.095 1.00 86.88 120 ILE A N 1
ATOM 905 C CA . ILE A 1 120 ? -0.770 6.507 7.180 1.00 86.88 120 ILE A CA 1
ATOM 906 C C . ILE A 1 120 ? -0.750 7.294 8.498 1.00 86.88 120 ILE A C 1
ATOM 908 O O . ILE A 1 120 ? -0.995 6.725 9.560 1.00 86.88 120 ILE A O 1
ATOM 912 N N . SER A 1 121 ? -0.452 8.598 8.461 1.00 82.56 121 SER A N 1
ATOM 913 C CA . SER A 1 121 ? -0.339 9.445 9.661 1.00 82.56 121 SER A CA 1
ATOM 914 C C . SER A 1 121 ? -1.653 9.633 10.428 1.00 82.56 121 SER A C 1
ATOM 916 O O . SER A 1 121 ? -1.638 10.087 11.574 1.00 82.56 121 SER A O 1
ATOM 918 N N . GLU A 1 122 ? -2.787 9.258 9.830 1.00 78.38 122 GLU A N 1
ATOM 919 C CA . GLU A 1 122 ? -4.089 9.232 10.500 1.00 78.38 122 GLU A CA 1
ATOM 920 C C . GLU A 1 122 ? -4.270 8.028 11.436 1.00 78.38 122 GLU A C 1
ATOM 922 O O . GLU A 1 122 ? -5.176 8.046 12.274 1.00 78.38 122 GLU A O 1
ATOM 927 N N . LEU A 1 123 ? -3.408 7.004 11.346 1.00 78.44 123 LEU A N 1
ATOM 928 C CA . LEU A 1 123 ? -3.436 5.887 12.285 1.00 78.44 123 LEU A CA 1
ATOM 929 C C . LEU A 1 123 ? -3.079 6.380 13.700 1.00 78.44 123 LEU A C 1
ATOM 931 O O . LEU A 1 123 ? -2.036 7.013 13.894 1.00 78.44 123 LEU A O 1
ATOM 935 N N . PRO A 1 124 ? -3.914 6.090 14.717 1.00 73.38 124 PRO A N 1
ATOM 936 C CA . PRO A 1 124 ? -3.657 6.543 16.078 1.00 73.38 124 PRO A CA 1
ATOM 937 C C . PRO A 1 124 ? -2.399 5.879 16.638 1.00 73.38 124 PRO A C 1
ATOM 939 O O . PRO A 1 124 ? -2.089 4.752 16.271 1.00 73.38 124 PRO A O 1
ATOM 942 N N . GLY A 1 125 ? -1.684 6.545 17.549 1.00 74.81 125 GLY A N 1
ATOM 943 C CA . GLY A 1 125 ? -0.536 5.966 18.260 1.00 74.81 125 GLY A CA 1
ATOM 944 C C . GLY A 1 125 ? -0.924 4.752 19.120 1.00 74.81 125 GLY A C 1
ATOM 945 O O . GLY A 1 125 ? -1.983 4.752 19.746 1.00 74.81 125 GLY A O 1
ATOM 946 N N . GLY A 1 126 ? -0.071 3.723 19.158 1.00 74.56 126 GLY A N 1
ATOM 947 C CA . GLY A 1 126 ? -0.324 2.461 19.866 1.00 74.56 126 GLY A CA 1
ATOM 948 C C . GLY A 1 126 ? -1.346 1.523 19.202 1.00 74.56 126 GLY A C 1
ATOM 949 O O . GLY A 1 126 ? -1.805 0.582 19.848 1.00 74.56 126 GLY A O 1
ATOM 950 N N . ALA A 1 127 ? -1.721 1.770 17.945 1.00 78.38 127 ALA A N 1
ATOM 951 C CA . ALA A 1 127 ? -2.606 0.901 17.180 1.00 78.38 127 ALA A CA 1
ATOM 952 C C . ALA A 1 127 ? -1.950 -0.456 16.883 1.00 78.38 127 ALA A C 1
ATOM 954 O O . ALA A 1 127 ? -0.750 -0.552 16.636 1.00 78.38 127 ALA A O 1
ATOM 955 N N . THR A 1 128 ? -2.764 -1.509 16.872 1.00 84.12 128 THR A N 1
ATOM 956 C CA . THR A 1 128 ? -2.415 -2.793 16.254 1.00 84.12 128 THR A CA 1
ATOM 957 C C . THR A 1 128 ? -3.228 -2.906 14.978 1.00 84.12 128 THR A C 1
ATOM 959 O O . THR A 1 128 ? -4.455 -2.881 15.040 1.00 84.12 128 THR A O 1
ATOM 962 N N . ILE A 1 129 ? -2.561 -3.007 13.833 1.00 88.38 129 ILE A N 1
ATOM 963 C CA . ILE A 1 129 ? -3.236 -3.198 12.554 1.00 88.38 129 ILE A CA 1
ATOM 964 C C . ILE A 1 129 ? -3.665 -4.664 12.491 1.00 88.38 129 ILE A C 1
ATOM 966 O O . ILE A 1 129 ? -2.836 -5.563 12.622 1.00 88.38 129 ILE A O 1
ATOM 970 N N . ILE A 1 130 ? -4.964 -4.915 12.329 1.00 88.25 130 ILE A N 1
ATOM 971 C CA . ILE A 1 130 ? -5.512 -6.281 12.281 1.00 88.25 130 ILE A CA 1
ATOM 972 C C . ILE A 1 130 ? -5.689 -6.795 10.847 1.00 88.25 130 ILE A C 1
ATOM 974 O O . ILE A 1 130 ? -5.619 -7.999 10.601 1.00 88.25 130 ILE A O 1
ATOM 978 N N . SER A 1 131 ? -5.873 -5.884 9.893 1.00 89.69 131 SER A N 1
ATOM 979 C CA . SER A 1 131 ? -5.979 -6.150 8.462 1.00 89.69 131 SER A CA 1
ATOM 980 C C . SER A 1 131 ? -5.391 -4.971 7.682 1.00 89.69 131 SER A C 1
ATOM 982 O O . SER A 1 131 ? -5.401 -3.832 8.142 1.00 89.69 131 SER A O 1
ATOM 984 N N . ALA A 1 132 ? -4.828 -5.247 6.506 1.00 93.69 132 ALA A N 1
ATOM 985 C CA . ALA A 1 132 ? -4.459 -4.205 5.556 1.00 93.69 132 ALA A CA 1
ATOM 986 C C . ALA A 1 132 ? -4.505 -4.767 4.136 1.00 93.69 132 ALA A C 1
ATOM 988 O O . ALA A 1 132 ? -3.879 -5.794 3.841 1.00 93.69 132 ALA A O 1
ATOM 989 N N . SER A 1 133 ? -5.218 -4.061 3.266 1.00 95.75 133 SER A N 1
ATOM 990 C CA . SER A 1 133 ? -5.412 -4.426 1.868 1.00 95.75 133 SER A CA 1
ATOM 991 C C . SER A 1 133 ? -4.910 -3.298 0.977 1.00 95.75 133 SER A C 1
ATOM 993 O O . SER A 1 133 ? -5.302 -2.148 1.145 1.00 95.75 133 SER A O 1
ATOM 995 N N . LEU A 1 134 ? -4.037 -3.626 0.026 1.00 96.94 134 LEU A N 1
ATOM 996 C CA . LEU A 1 134 ? -3.726 -2.744 -1.095 1.00 96.94 134 LEU A CA 1
ATOM 997 C C . LEU A 1 134 ? -4.647 -3.128 -2.246 1.00 96.94 134 LEU A C 1
ATOM 999 O O . LEU A 1 134 ? -4.702 -4.303 -2.605 1.00 96.94 134 LEU A O 1
ATOM 1003 N N . GLU A 1 135 ? -5.319 -2.147 -2.838 1.00 95.81 135 GLU A N 1
ATOM 1004 C CA . GLU A 1 135 ? -6.201 -2.352 -3.982 1.00 95.81 135 GLU A CA 1
ATOM 1005 C C . GLU A 1 135 ? -5.757 -1.491 -5.162 1.00 95.81 135 GLU A C 1
ATOM 1007 O O . GLU A 1 135 ? -5.614 -0.276 -5.037 1.00 95.81 135 GLU A O 1
ATOM 1012 N N . LEU A 1 136 ? -5.535 -2.124 -6.314 1.00 95.44 136 LEU A N 1
ATOM 1013 C CA . LEU A 1 136 ? -5.190 -1.452 -7.568 1.00 95.44 136 LEU A CA 1
ATOM 1014 C C . LEU A 1 136 ? -6.099 -1.959 -8.684 1.00 95.44 136 LEU A C 1
ATOM 1016 O O . LEU A 1 136 ? -6.481 -3.129 -8.706 1.00 95.44 136 LEU A O 1
ATOM 1020 N N . TYR A 1 137 ? -6.439 -1.082 -9.624 1.00 94.88 137 TYR A N 1
ATOM 1021 C CA . TYR A 1 137 ? -7.337 -1.422 -10.722 1.00 94.88 137 TYR A CA 1
ATOM 1022 C C . TYR A 1 137 ? -6.552 -1.840 -11.971 1.00 94.88 137 TYR A C 1
ATOM 1024 O O . TYR A 1 137 ? -5.862 -1.033 -12.597 1.00 94.88 137 TYR A O 1
ATOM 1032 N N . TYR A 1 138 ? -6.682 -3.106 -12.360 1.00 95.75 138 TYR A N 1
ATOM 1033 C CA . TYR A 1 138 ? -6.128 -3.639 -13.600 1.00 95.75 138 TYR A CA 1
ATOM 1034 C C . TYR A 1 138 ? -7.073 -3.340 -14.765 1.00 95.75 138 TYR A C 1
ATOM 1036 O O . TYR A 1 138 ? -8.152 -3.922 -14.861 1.00 95.75 138 TYR A O 1
ATOM 1044 N N . TYR A 1 139 ? -6.674 -2.416 -15.646 1.00 94.81 139 TYR A N 1
ATOM 1045 C CA . TYR A 1 139 ? -7.531 -1.920 -16.735 1.00 94.81 139 TYR A CA 1
ATOM 1046 C C . TYR A 1 139 ? -7.051 -2.266 -18.147 1.00 94.81 139 TYR A C 1
ATOM 1048 O O . TYR A 1 139 ? -7.824 -2.117 -19.093 1.00 94.81 139 TYR A O 1
ATOM 1056 N N . SER A 1 140 ? -5.785 -2.653 -18.327 1.00 95.25 140 SER A N 1
ATOM 1057 C CA . SER A 1 140 ? -5.265 -3.037 -19.640 1.00 95.25 140 SER A CA 1
ATOM 1058 C C . SER A 1 140 ? -3.973 -3.845 -19.544 1.00 95.25 140 SER A C 1
ATOM 1060 O O . SER A 1 140 ? -3.287 -3.835 -18.524 1.00 95.25 140 SER A O 1
ATOM 1062 N N . TYR A 1 141 ? -3.629 -4.513 -20.643 1.00 94.75 141 TYR A N 1
ATOM 1063 C CA . TYR A 1 141 ? -2.309 -5.087 -20.877 1.00 94.75 141 TYR A CA 1
ATOM 1064 C C . TYR A 1 141 ? -1.891 -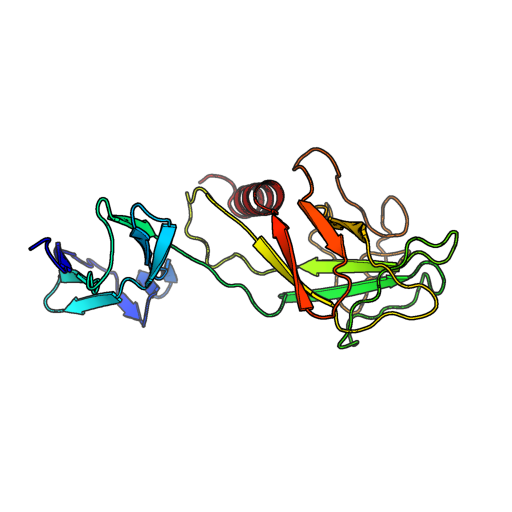4.859 -22.330 1.00 94.75 141 TYR A C 1
ATOM 1066 O O . TYR A 1 141 ? -2.714 -4.561 -23.198 1.00 94.75 141 TYR A O 1
ATOM 1074 N N . THR A 1 142 ? -0.603 -5.046 -22.613 1.00 91.12 142 THR A N 1
ATOM 1075 C CA . THR A 1 142 ? -0.081 -5.037 -23.982 1.00 91.12 142 THR A CA 1
ATOM 1076 C C . THR A 1 142 ? 0.795 -6.263 -24.219 1.00 91.12 142 THR A C 1
ATOM 1078 O O . THR A 1 142 ? 1.435 -6.760 -23.296 1.00 91.12 142 THR A O 1
ATOM 1081 N N . LEU A 1 143 ? 0.835 -6.742 -25.468 1.00 86.94 143 LEU A N 1
ATOM 1082 C CA . LEU A 1 143 ? 1.636 -7.881 -25.953 1.00 86.94 143 LEU A CA 1
ATOM 1083 C C . LEU A 1 143 ? 1.236 -9.264 -25.410 1.00 86.94 143 LEU A C 1
ATOM 1085 O O . LEU A 1 143 ? 0.984 -10.159 -26.215 1.00 86.94 143 LEU A O 1
ATOM 1089 N N . PHE A 1 144 ? 1.182 -9.445 -24.090 1.00 88.50 144 PHE A N 1
ATOM 1090 C CA . PHE A 1 144 ? 0.921 -10.729 -23.438 1.00 88.50 144 PHE A CA 1
ATOM 1091 C C . PHE A 1 144 ? -0.197 -10.603 -22.412 1.00 88.50 144 PHE A C 1
ATOM 1093 O O . PHE A 1 144 ? -0.178 -9.693 -21.588 1.00 88.50 144 PHE A O 1
ATOM 1100 N N . ASP A 1 145 ? -1.139 -11.540 -22.473 1.00 94.06 145 ASP A N 1
ATOM 1101 C CA . ASP A 1 145 ? -2.202 -11.672 -21.484 1.00 94.06 145 ASP A CA 1
ATOM 1102 C C . ASP A 1 145 ? -1.603 -12.124 -20.141 1.00 94.06 145 ASP A C 1
ATOM 1104 O O . ASP A 1 145 ? -0.940 -13.170 -20.110 1.00 94.06 145 ASP A O 1
ATOM 1108 N N . PRO A 1 146 ? -1.753 -11.341 -19.055 1.00 95.44 146 PRO A N 1
ATOM 1109 C CA . PRO A 1 146 ? -1.193 -11.690 -17.763 1.00 95.44 146 PRO A CA 1
ATOM 1110 C C . PRO A 1 146 ? -2.077 -12.647 -16.953 1.00 95.44 146 PRO A C 1
ATOM 1112 O O . PRO A 1 146 ? -1.679 -12.965 -15.834 1.00 95.44 146 PRO A O 1
ATOM 1115 N N . ASP A 1 147 ? -3.234 -13.099 -17.460 1.00 97.06 147 ASP A N 1
ATOM 1116 C CA . ASP A 1 147 ? -4.139 -14.012 -16.745 1.00 97.06 147 ASP A CA 1
ATOM 1117 C C . ASP A 1 147 ? -3.388 -15.180 -16.077 1.00 97.06 147 ASP A C 1
ATOM 1119 O O . ASP A 1 147 ? -2.555 -15.868 -16.678 1.00 97.06 147 ASP A O 1
ATOM 1123 N N . GLY A 1 148 ? -3.655 -15.377 -14.785 1.00 96.62 148 GLY A N 1
ATOM 1124 C CA . GLY A 1 148 ? -3.030 -16.423 -13.980 1.00 96.62 148 GLY A CA 1
ATOM 1125 C C . GLY A 1 148 ? -1.599 -16.134 -13.508 1.00 96.62 148 GLY A C 1
ATOM 1126 O O . GLY A 1 148 ? -1.049 -16.932 -12.744 1.00 96.62 148 GLY A O 1
ATOM 1127 N N . LEU A 1 149 ? -0.976 -15.014 -13.896 1.00 96.06 149 LEU A N 1
ATOM 1128 C CA . LEU A 1 149 ? 0.331 -14.620 -13.365 1.00 96.06 149 LEU A CA 1
ATOM 1129 C C . LEU A 1 149 ? 0.210 -14.079 -11.936 1.00 96.06 149 LEU A C 1
ATOM 1131 O O . LEU A 1 149 ? -0.655 -13.262 -11.622 1.00 96.06 149 LEU A O 1
ATOM 1135 N N . THR A 1 150 ? 1.128 -14.503 -11.068 1.00 97.19 150 THR A N 1
ATOM 1136 C CA . THR A 1 150 ? 1.245 -13.976 -9.705 1.00 97.19 150 THR A CA 1
ATOM 1137 C C . THR A 1 150 ? 2.064 -12.692 -9.689 1.00 97.19 150 THR A C 1
ATOM 1139 O O . THR A 1 150 ? 3.163 -12.629 -10.244 1.00 97.19 150 THR A O 1
ATOM 1142 N N . ILE A 1 151 ? 1.561 -11.694 -8.974 1.00 96.19 151 ILE A N 1
ATOM 1143 C CA . ILE A 1 151 ? 2.191 -10.392 -8.773 1.00 96.19 151 ILE A CA 1
ATOM 1144 C C . ILE A 1 151 ? 2.360 -10.125 -7.280 1.00 96.19 151 ILE A C 1
ATOM 1146 O O . ILE A 1 151 ? 1.460 -10.383 -6.478 1.00 96.19 151 ILE A O 1
ATOM 1150 N N . TRP A 1 152 ? 3.520 -9.586 -6.915 1.00 97.62 152 TRP A N 1
ATOM 1151 C CA . TRP A 1 152 ? 3.919 -9.354 -5.532 1.00 97.62 152 TRP A CA 1
ATOM 1152 C C . TRP A 1 152 ? 4.028 -7.866 -5.215 1.00 97.62 152 TRP A C 1
ATOM 1154 O O . TRP A 1 152 ? 4.511 -7.088 -6.035 1.00 97.62 152 TRP A O 1
ATOM 1164 N N . ALA A 1 153 ? 3.640 -7.506 -3.995 1.00 98.00 153 ALA A N 1
ATOM 1165 C CA . ALA A 1 153 ? 3.895 -6.216 -3.376 1.00 98.00 153 ALA A CA 1
ATOM 1166 C C . ALA A 1 153 ? 4.935 -6.398 -2.261 1.00 98.00 153 ALA A C 1
ATOM 1168 O O . ALA A 1 153 ? 4.780 -7.260 -1.392 1.00 98.00 153 ALA A O 1
ATOM 1169 N N . TYR A 1 154 ? 5.991 -5.585 -2.288 1.00 97.94 154 TYR A N 1
ATOM 1170 C CA . TYR A 1 154 ? 7.104 -5.632 -1.339 1.00 97.94 154 TYR A CA 1
ATOM 1171 C C . TYR A 1 154 ? 7.362 -4.254 -0.732 1.00 97.94 154 TYR A C 1
ATOM 1173 O O . TYR A 1 154 ? 7.148 -3.233 -1.386 1.00 97.94 154 TYR A O 1
ATOM 1181 N N . LYS A 1 155 ? 7.855 -4.222 0.510 1.00 97.44 155 LYS A N 1
ATOM 1182 C CA . LYS A 1 155 ? 8.193 -2.967 1.189 1.00 97.44 155 LYS A CA 1
ATOM 1183 C C . LYS A 1 155 ? 9.474 -2.372 0.601 1.00 97.44 155 LYS A C 1
ATOM 1185 O O . LYS A 1 155 ? 10.519 -3.027 0.612 1.00 97.44 155 LYS A O 1
ATOM 1190 N N . LEU A 1 156 ? 9.409 -1.115 0.155 1.00 96.69 156 LEU A N 1
ATOM 1191 C CA . LEU A 1 156 ? 10.601 -0.314 -0.126 1.00 96.69 156 LEU A CA 1
ATOM 1192 C C . LEU A 1 156 ? 11.328 0.017 1.181 1.00 96.69 156 LEU A C 1
ATOM 1194 O O . LEU A 1 156 ? 10.711 0.415 2.168 1.00 96.69 156 LEU A O 1
ATOM 1198 N N . THR A 1 157 ? 12.653 -0.094 1.181 1.00 93.94 157 THR A N 1
ATOM 1199 C CA . THR A 1 157 ? 13.478 0.250 2.353 1.00 93.94 157 THR A CA 1
ATOM 1200 C C . THR A 1 157 ? 13.926 1.709 2.362 1.00 93.94 157 THR A C 1
ATOM 1202 O O . THR A 1 157 ? 14.367 2.216 3.393 1.00 93.94 157 THR A O 1
ATOM 1205 N N . ARG A 1 158 ? 13.804 2.408 1.227 1.00 92.94 158 ARG A N 1
ATOM 1206 C CA . ARG A 1 158 ? 14.055 3.850 1.113 1.00 92.94 158 ARG A CA 1
ATOM 1207 C C . ARG A 1 158 ? 12.749 4.614 1.253 1.00 92.94 158 ARG A C 1
ATOM 1209 O O . ARG A 1 158 ? 11.873 4.496 0.406 1.00 92.94 158 ARG A O 1
ATOM 1216 N N . THR A 1 159 ? 12.656 5.439 2.286 1.00 91.25 159 THR A N 1
ATOM 1217 C CA . THR A 1 159 ? 11.489 6.293 2.555 1.00 91.25 159 THR A CA 1
ATOM 1218 C C . THR A 1 159 ? 11.679 7.737 2.080 1.00 91.25 159 THR A C 1
ATOM 1220 O O . THR A 1 159 ? 10.738 8.518 2.071 1.00 91.25 159 THR A O 1
ATOM 1223 N N . ASP A 1 160 ? 12.889 8.115 1.658 1.00 94.69 160 ASP A N 1
ATOM 1224 C CA . ASP A 1 160 ? 13.254 9.481 1.265 1.00 94.69 160 ASP A CA 1
ATOM 1225 C C . ASP A 1 160 ? 13.339 9.685 -0.257 1.00 94.69 160 ASP A C 1
ATOM 1227 O O . ASP A 1 160 ? 13.966 10.639 -0.731 1.00 94.69 160 ASP A O 1
ATOM 1231 N N . TRP A 1 161 ? 12.735 8.781 -1.029 1.00 97.62 161 TRP A N 1
ATOM 1232 C CA . TRP A 1 161 ? 12.614 8.915 -2.475 1.00 97.62 161 TRP A CA 1
ATOM 1233 C C . TRP A 1 161 ? 11.694 10.087 -2.845 1.00 97.62 161 TRP A C 1
ATOM 1235 O O . TRP A 1 161 ? 10.800 10.488 -2.088 1.00 97.62 161 TRP A O 1
ATOM 1245 N N . VAL A 1 162 ? 11.950 10.670 -4.016 1.00 98.12 162 VAL A N 1
ATOM 1246 C CA . VAL A 1 162 ? 11.228 11.847 -4.509 1.00 98.12 162 VAL A CA 1
ATOM 1247 C C . VAL A 1 162 ? 10.530 11.484 -5.809 1.00 98.12 162 VAL A C 1
ATOM 1249 O O . VAL A 1 162 ? 11.192 11.156 -6.789 1.00 98.12 162 VAL A O 1
ATOM 1252 N N . GLU A 1 163 ? 9.204 11.594 -5.815 1.00 97.50 163 GLU A N 1
ATOM 1253 C CA . GLU A 1 163 ? 8.317 11.157 -6.898 1.00 97.50 163 GLU A CA 1
ATOM 1254 C C . GLU A 1 163 ? 8.783 11.574 -8.290 1.00 97.50 163 GLU A C 1
ATOM 1256 O O . GLU A 1 163 ? 9.042 10.729 -9.140 1.00 97.50 163 GLU A O 1
ATOM 1261 N N . LEU A 1 164 ? 9.015 12.872 -8.486 1.00 98.19 164 LEU A N 1
ATOM 1262 C CA . LEU A 1 164 ? 9.415 13.448 -9.773 1.00 98.19 164 LEU A CA 1
ATOM 1263 C C . LEU A 1 164 ? 10.923 13.333 -10.065 1.00 98.19 164 LEU A C 1
ATOM 1265 O O . LEU A 1 164 ? 11.446 14.018 -10.943 1.00 98.19 164 LEU A O 1
ATOM 1269 N N . GLN A 1 165 ? 11.656 12.530 -9.293 1.00 98.19 165 GLN A N 1
ATOM 1270 C CA . GLN A 1 165 ? 13.099 12.316 -9.461 1.00 98.19 165 GLN A CA 1
ATOM 1271 C C . GLN A 1 165 ? 13.509 10.843 -9.423 1.00 98.19 165 GLN A C 1
ATOM 1273 O O . GLN A 1 165 ? 14.645 10.536 -9.780 1.00 98.19 165 GLN A O 1
ATOM 1278 N N . ALA A 1 166 ? 12.637 9.945 -8.965 1.00 98.44 166 ALA A N 1
ATOM 1279 C CA . ALA A 1 166 ? 12.931 8.524 -8.907 1.00 98.44 166 ALA A CA 1
ATOM 1280 C C . ALA A 1 166 ? 12.952 7.914 -10.319 1.00 98.44 166 ALA A C 1
ATOM 1282 O O . ALA A 1 166 ? 12.050 8.123 -11.128 1.00 98.44 166 ALA A O 1
ATOM 1283 N N . THR A 1 167 ? 14.002 7.161 -10.610 1.00 98.50 167 THR A N 1
ATOM 1284 C CA . THR A 1 167 ? 14.262 6.454 -11.866 1.00 98.50 167 THR A CA 1
ATOM 1285 C C . THR A 1 167 ? 14.724 5.034 -11.543 1.00 98.50 167 THR A C 1
ATOM 1287 O O . THR A 1 167 ? 14.945 4.690 -10.379 1.00 98.50 167 THR A O 1
ATOM 1290 N N . TRP A 1 168 ? 14.927 4.185 -12.550 1.00 98.25 168 TRP A N 1
ATOM 1291 C CA . TRP A 1 168 ? 15.505 2.854 -12.330 1.00 98.25 168 TRP A CA 1
ATOM 1292 C C . TRP A 1 168 ? 16.865 2.902 -11.618 1.00 98.25 168 TRP A C 1
ATOM 1294 O O . TRP A 1 168 ? 17.148 2.049 -10.781 1.00 98.25 168 TRP A O 1
ATOM 1304 N N . ASN A 1 169 ? 17.697 3.905 -11.912 1.00 98.44 169 ASN A N 1
ATOM 1305 C CA . ASN A 1 169 ? 19.035 4.040 -11.334 1.00 98.44 169 ASN A CA 1
ATOM 1306 C C . ASN A 1 169 ? 19.068 4.796 -9.996 1.00 98.44 169 ASN A C 1
ATOM 1308 O O . ASN A 1 169 ? 19.946 4.533 -9.173 1.00 98.44 169 ASN A O 1
ATOM 1312 N N . SER A 1 170 ? 18.151 5.741 -9.762 1.00 98.38 170 SER A N 1
ATOM 1313 C CA . SER A 1 170 ? 18.214 6.653 -8.609 1.00 98.38 170 SER A CA 1
ATOM 1314 C C . SER A 1 170 ? 16.876 6.838 -7.912 1.00 98.38 170 SER A C 1
ATOM 1316 O O . SER A 1 170 ? 15.852 6.939 -8.567 1.00 98.38 170 SER A O 1
ATOM 1318 N N . TYR A 1 171 ? 16.872 6.953 -6.583 1.00 98.25 171 TYR A N 1
ATOM 1319 C CA . TYR A 1 171 ? 15.647 7.239 -5.820 1.00 98.25 171 TYR A CA 1
ATOM 1320 C C . TYR A 1 171 ? 15.385 8.738 -5.640 1.00 98.25 171 TYR A C 1
ATOM 1322 O O . TYR A 1 171 ? 14.268 9.158 -5.339 1.00 98.25 171 TYR A O 1
ATOM 1330 N N . LYS A 1 172 ? 16.427 9.554 -5.821 1.00 97.62 172 LYS A N 1
ATOM 1331 C CA . LYS A 1 172 ? 16.366 11.015 -5.930 1.00 97.62 172 LYS A CA 1
ATOM 1332 C C . LYS A 1 172 ? 17.643 11.541 -6.575 1.00 97.62 172 LYS A C 1
ATOM 1334 O O . LYS A 1 172 ? 18.634 10.821 -6.714 1.00 97.62 172 LYS A O 1
ATOM 1339 N N . THR A 1 173 ? 17.651 12.825 -6.916 1.00 96.31 173 THR A N 1
ATOM 1340 C CA . THR A 1 173 ? 18.813 13.469 -7.542 1.00 96.31 173 THR A CA 1
ATOM 1341 C C . THR A 1 173 ? 20.074 13.289 -6.698 1.00 96.31 173 THR A C 1
ATOM 1343 O O . THR A 1 173 ? 20.121 13.676 -5.531 1.00 96.31 173 THR A O 1
ATOM 1346 N N . GLY A 1 174 ? 21.114 12.714 -7.307 1.00 96.50 174 GLY A N 1
ATOM 1347 C CA . GLY A 1 174 ? 22.406 12.496 -6.657 1.00 96.50 174 GLY A CA 1
ATOM 1348 C C . GLY A 1 174 ? 22.434 11.334 -5.661 1.00 96.50 174 GLY A C 1
ATOM 1349 O O . GLY A 1 174 ? 23.395 11.225 -4.902 1.00 96.50 174 GLY A O 1
ATOM 1350 N N . SER A 1 175 ? 21.413 10.471 -5.620 1.00 98.06 175 SER A N 1
ATOM 1351 C CA . SER A 1 175 ? 21.408 9.280 -4.764 1.00 98.06 175 SER A CA 1
ATOM 1352 C C . SER A 1 175 ? 20.847 8.060 -5.497 1.00 98.06 175 SER A C 1
ATOM 1354 O O . SER A 1 175 ? 19.665 7.999 -5.838 1.00 98.06 175 SER A O 1
ATOM 1356 N N . ALA A 1 176 ? 21.728 7.087 -5.731 1.00 98.31 176 ALA A N 1
ATOM 1357 C CA . ALA A 1 176 ? 21.412 5.839 -6.410 1.00 98.31 176 ALA A CA 1
ATOM 1358 C C . ALA A 1 176 ? 20.771 4.821 -5.460 1.00 98.31 176 ALA A C 1
ATOM 1360 O O . ALA A 1 176 ? 21.108 4.784 -4.273 1.00 98.31 176 ALA A O 1
ATOM 1361 N N . TRP A 1 177 ? 19.911 3.954 -5.995 1.00 98.12 177 TRP A N 1
ATOM 1362 C CA . TRP A 1 177 ? 19.535 2.718 -5.301 1.00 98.12 177 TRP A CA 1
ATOM 1363 C C . TRP A 1 177 ? 20.784 1.865 -5.024 1.00 98.12 177 TRP A C 1
ATOM 1365 O O . TRP A 1 177 ? 21.792 1.983 -5.726 1.00 98.12 177 TRP A O 1
ATOM 1375 N N . THR A 1 178 ? 20.744 0.986 -4.023 1.00 97.50 178 THR A N 1
ATOM 1376 C CA . THR A 1 178 ? 21.825 0.009 -3.814 1.00 97.50 178 THR A CA 1
ATOM 1377 C C . THR A 1 178 ? 21.907 -0.972 -4.981 1.00 97.50 178 THR A C 1
ATOM 1379 O O . THR A 1 178 ? 23.006 -1.281 -5.446 1.00 97.50 178 THR A O 1
ATOM 1382 N N . ALA A 1 179 ? 20.755 -1.412 -5.487 1.00 94.12 179 ALA A N 1
ATOM 1383 C CA . ALA A 1 179 ? 20.631 -2.106 -6.762 1.00 94.12 179 ALA A CA 1
ATOM 1384 C C . ALA A 1 179 ? 19.584 -1.398 -7.627 1.00 94.12 179 ALA A C 1
ATOM 1386 O O . ALA A 1 179 ? 18.556 -0.954 -7.122 1.00 94.12 179 ALA A O 1
ATOM 1387 N N . ALA A 1 180 ? 19.841 -1.288 -8.930 1.00 96.62 180 ALA A N 1
ATOM 1388 C CA . ALA A 1 180 ? 18.907 -0.632 -9.836 1.00 96.62 180 ALA A CA 1
ATOM 1389 C C . ALA A 1 180 ? 17.529 -1.330 -9.824 1.00 96.62 180 ALA A C 1
ATOM 1391 O O . ALA A 1 180 ? 17.436 -2.556 -9.709 1.00 96.62 180 ALA A O 1
ATOM 1392 N N . GLY A 1 181 ? 16.465 -0.536 -9.930 1.00 95.88 181 GLY A N 1
ATOM 1393 C CA . GLY A 1 181 ? 15.080 -1.002 -9.873 1.00 95.88 181 GLY A CA 1
ATOM 1394 C C . GLY A 1 181 ? 14.451 -1.009 -8.479 1.00 95.88 181 GLY A C 1
ATOM 1395 O O . GLY A 1 181 ? 13.481 -1.741 -8.275 1.00 95.88 181 GLY A O 1
ATOM 1396 N N . GLY A 1 182 ? 14.977 -0.212 -7.545 1.00 95.75 182 GLY A N 1
ATOM 1397 C CA . GLY A 1 182 ? 14.395 -0.013 -6.216 1.00 95.75 182 GLY A CA 1
ATOM 1398 C C . GLY A 1 182 ? 15.003 -0.910 -5.137 1.00 95.75 182 GLY A C 1
ATOM 1399 O O . GLY A 1 182 ? 15.211 -2.102 -5.353 1.00 95.75 182 GLY A O 1
ATOM 1400 N N . ASP A 1 183 ? 15.240 -0.341 -3.953 1.00 96.81 183 ASP A N 1
ATOM 1401 C CA . ASP A 1 183 ? 15.661 -1.093 -2.765 1.00 96.81 183 ASP A CA 1
ATOM 1402 C C . ASP A 1 183 ? 14.416 -1.583 -2.001 1.00 96.81 183 ASP A C 1
ATOM 1404 O O . ASP A 1 183 ? 13.626 -0.774 -1.507 1.00 96.81 183 ASP A O 1
ATOM 1408 N N . TYR A 1 184 ? 14.244 -2.901 -1.880 1.00 96.38 184 TYR A N 1
ATOM 1409 C CA . TYR A 1 184 ? 13.097 -3.528 -1.213 1.00 96.38 184 TYR A CA 1
ATOM 1410 C 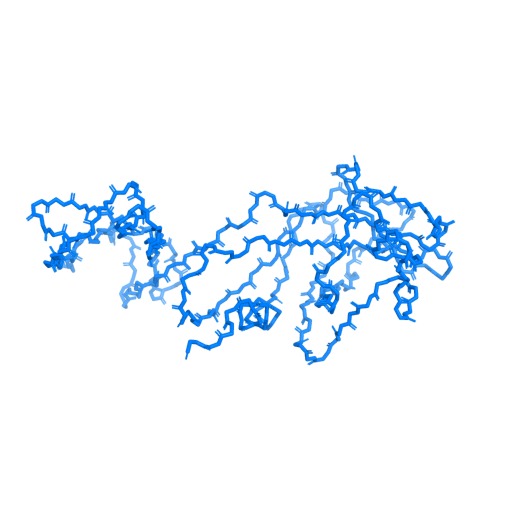C . TYR A 1 184 ? 13.488 -4.809 -0.469 1.00 96.38 184 TYR A C 1
ATOM 1412 O O . TYR A 1 184 ? 14.550 -5.390 -0.702 1.00 96.38 184 TYR A O 1
ATOM 1420 N N . VAL A 1 185 ? 12.607 -5.259 0.423 1.00 96.50 185 VAL A N 1
ATOM 1421 C CA . VAL A 1 185 ? 12.725 -6.522 1.170 1.00 96.50 185 VAL A CA 1
ATOM 1422 C C . VAL A 1 185 ? 11.583 -7.465 0.815 1.00 96.50 185 VAL A C 1
ATOM 1424 O O . VAL A 1 185 ? 10.467 -7.031 0.542 1.00 96.50 185 VAL A O 1
ATOM 1427 N N . THR A 1 186 ? 11.867 -8.767 0.802 1.00 95.69 186 THR A N 1
ATOM 1428 C CA . THR A 1 186 ? 10.907 -9.800 0.373 1.00 95.69 186 THR A CA 1
ATOM 1429 C C . THR A 1 186 ? 10.440 -10.723 1.496 1.00 95.69 186 THR A C 1
ATOM 1431 O O . THR A 1 186 ? 9.459 -11.442 1.314 1.00 95.69 186 THR A O 1
ATOM 1434 N N . SER A 1 187 ? 11.130 -10.722 2.639 1.00 93.38 187 SER A N 1
ATOM 1435 C CA . SER A 1 187 ? 10.901 -11.676 3.731 1.00 93.38 187 SER A CA 1
ATOM 1436 C C . SER A 1 187 ? 10.600 -11.042 5.086 1.00 93.38 187 SER A C 1
ATOM 1438 O O . SER A 1 187 ? 9.983 -11.707 5.911 1.00 93.38 187 SER A O 1
ATOM 1440 N N . ASP A 1 188 ? 11.058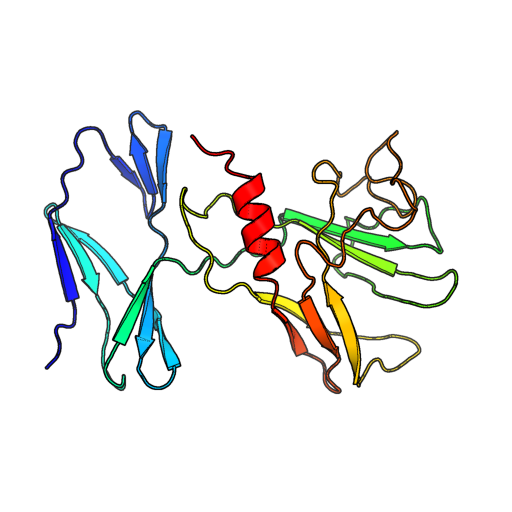 -9.813 5.333 1.00 94.44 188 ASP A N 1
ATOM 1441 C CA . ASP A 1 188 ? 10.887 -9.132 6.620 1.00 94.44 188 ASP A CA 1
ATOM 1442 C C . ASP A 1 188 ? 10.784 -7.604 6.420 1.00 94.44 188 ASP A C 1
ATOM 1444 O O . ASP A 1 188 ? 11.809 -6.968 6.154 1.00 94.44 188 ASP A O 1
ATOM 1448 N N . PRO A 1 189 ? 9.564 -7.026 6.447 1.00 96.88 189 PRO A N 1
ATOM 1449 C CA . PRO A 1 189 ? 8.279 -7.722 6.537 1.00 96.88 189 PRO A CA 1
ATOM 1450 C C . PRO A 1 189 ? 7.999 -8.581 5.293 1.00 96.88 189 PRO A C 1
ATOM 1452 O O . PRO A 1 189 ? 8.520 -8.334 4.200 1.00 96.88 189 PRO A O 1
ATOM 1455 N N . ALA A 1 190 ? 7.158 -9.606 5.451 1.00 96.62 190 ALA A N 1
ATOM 1456 C CA . ALA A 1 190 ? 6.714 -10.429 4.330 1.00 96.62 190 ALA A CA 1
ATOM 1457 C C . ALA A 1 190 ? 5.898 -9.603 3.318 1.00 96.62 190 ALA A C 1
ATOM 1459 O O . ALA A 1 190 ? 5.103 -8.741 3.696 1.00 96.62 190 ALA A O 1
ATOM 1460 N N . GLY A 1 191 ? 6.085 -9.893 2.028 1.00 96.94 191 GLY A N 1
ATOM 1461 C CA . GLY A 1 191 ? 5.294 -9.289 0.955 1.00 96.94 191 GLY A CA 1
ATOM 1462 C C . GLY A 1 191 ? 3.867 -9.834 0.854 1.00 96.94 191 GLY A C 1
ATOM 1463 O O . GLY A 1 191 ? 3.557 -10.911 1.364 1.00 96.94 191 GLY A O 1
ATOM 1464 N N . GLY A 1 192 ? 3.023 -9.108 0.124 1.00 97.38 192 GLY A N 1
ATOM 1465 C CA . GLY A 1 192 ? 1.696 -9.557 -0.302 1.00 97.38 192 GLY A CA 1
ATOM 1466 C C . GLY A 1 192 ? 1.722 -10.082 -1.734 1.00 97.38 192 GLY A C 1
ATOM 1467 O O . GLY A 1 192 ? 2.562 -9.665 -2.530 1.00 97.38 192 GLY A O 1
ATOM 1468 N N . SER A 1 193 ? 0.789 -10.958 -2.105 1.00 97.81 193 SER A N 1
ATOM 1469 C CA . SER A 1 193 ? 0.614 -11.361 -3.506 1.00 97.81 193 SER A CA 1
ATOM 1470 C C . SER A 1 193 ? -0.849 -11.471 -3.894 1.00 97.81 193 SER A C 1
ATOM 1472 O O . SER A 1 193 ? -1.718 -11.661 -3.044 1.00 97.81 193 SER A O 1
ATOM 1474 N N . THR A 1 194 ? -1.093 -11.364 -5.193 1.00 97.94 194 THR A N 1
ATOM 1475 C CA . THR A 1 194 ? -2.367 -11.701 -5.820 1.00 97.94 194 THR A CA 1
ATOM 1476 C C . THR A 1 194 ? -2.110 -12.251 -7.220 1.00 97.94 194 THR A C 1
ATOM 1478 O O . THR A 1 194 ? -0.960 -12.335 -7.664 1.00 97.94 194 THR A O 1
ATOM 1481 N N . THR A 1 195 ? -3.164 -12.674 -7.906 1.00 97.56 195 THR A N 1
ATOM 1482 C CA . THR A 1 195 ? -3.083 -13.223 -9.264 1.00 97.56 195 THR A CA 1
ATOM 1483 C C . THR A 1 195 ? -3.888 -12.347 -10.208 1.00 97.56 195 THR A C 1
ATOM 1485 O O . THR A 1 195 ? -4.972 -11.895 -9.844 1.00 97.56 195 THR A O 1
ATOM 1488 N N . PHE A 1 196 ? -3.356 -12.093 -11.401 1.00 97.44 196 PHE A N 1
ATOM 1489 C CA . PHE A 1 196 ? -4.090 -11.367 -12.430 1.00 97.44 196 PHE A CA 1
ATOM 1490 C C . PHE A 1 196 ? -5.385 -12.108 -12.795 1.00 97.44 196 PHE A C 1
ATOM 1492 O O . PHE A 1 196 ? -5.328 -13.308 -13.081 1.00 97.44 196 PHE A O 1
ATOM 1499 N N . PRO A 1 197 ? -6.538 -11.418 -12.771 1.00 96.38 197 PRO A N 1
ATOM 1500 C CA . PRO A 1 197 ? -7.796 -11.970 -13.253 1.00 96.38 197 PRO A CA 1
ATOM 1501 C C . PRO A 1 197 ? -7.849 -11.973 -14.788 1.00 96.38 197 PRO A C 1
ATOM 1503 O O . PRO A 1 197 ? -7.217 -11.141 -15.437 1.00 96.38 197 PRO A O 1
ATOM 1506 N N . ALA A 1 198 ? -8.666 -12.864 -15.356 1.00 95.88 198 ALA A N 1
ATOM 1507 C CA . ALA A 1 198 ? -8.931 -12.905 -16.796 1.00 95.88 198 ALA A CA 1
ATOM 1508 C C . ALA A 1 198 ? -9.663 -11.647 -17.307 1.00 95.88 198 ALA A C 1
ATOM 1510 O O . ALA A 1 198 ? -9.434 -11.199 -18.428 1.00 95.88 198 ALA A O 1
ATOM 1511 N N . ASP A 1 199 ? -10.542 -11.076 -16.479 1.00 96.38 199 ASP A N 1
ATOM 1512 C CA . ASP A 1 199 ? -11.270 -9.841 -16.768 1.00 96.38 199 ASP A CA 1
ATOM 1513 C C . ASP A 1 199 ? -10.650 -8.654 -16.020 1.00 96.38 199 ASP A C 1
ATOM 1515 O O . ASP A 1 199 ? -10.162 -8.794 -14.900 1.00 96.38 199 ASP A O 1
ATOM 1519 N N . TYR A 1 200 ? -10.729 -7.458 -16.605 1.00 96.81 200 TYR A N 1
ATOM 1520 C CA . TYR A 1 200 ? -10.311 -6.219 -15.942 1.00 96.81 200 TYR A CA 1
ATOM 1521 C C . TYR A 1 200 ? -11.095 -5.971 -14.651 1.00 96.81 200 TYR A C 1
ATOM 1523 O O . TYR A 1 200 ? -12.313 -6.162 -14.601 1.00 96.81 200 TYR A O 1
ATOM 1531 N N . GLY A 1 201 ? -10.409 -5.489 -13.617 1.00 94.19 201 GLY A N 1
ATOM 1532 C CA . GLY A 1 201 ? -11.032 -5.278 -12.320 1.00 94.19 201 GLY A CA 1
ATOM 1533 C C . GLY A 1 201 ? -10.064 -4.905 -11.207 1.00 94.19 201 GLY A C 1
ATOM 1534 O O . GLY A 1 201 ? -8.860 -4.737 -11.410 1.00 94.19 201 GLY A O 1
ATOM 1535 N N . TRP A 1 202 ? -10.630 -4.771 -10.011 1.00 94.62 202 TRP A N 1
ATOM 1536 C CA . TRP A 1 202 ? -9.869 -4.558 -8.789 1.00 94.62 202 TRP A CA 1
ATOM 1537 C C . TRP A 1 202 ? -9.067 -5.805 -8.428 1.00 94.62 202 TRP A C 1
ATOM 1539 O O . TRP A 1 202 ? -9.582 -6.923 -8.429 1.00 94.62 202 TRP A O 1
ATOM 1549 N N . MET A 1 203 ? -7.798 -5.586 -8.115 1.00 97.06 203 MET A N 1
ATOM 1550 C CA . MET A 1 203 ? -6.879 -6.581 -7.589 1.00 97.06 203 MET A CA 1
ATOM 1551 C C . MET A 1 203 ? -6.531 -6.198 -6.157 1.00 97.06 203 MET A C 1
ATOM 1553 O O . MET A 1 203 ? -6.242 -5.032 -5.891 1.00 97.06 203 MET A O 1
ATOM 1557 N N . THR A 1 204 ? -6.521 -7.182 -5.262 1.00 97.50 204 THR A N 1
ATOM 1558 C CA . THR A 1 204 ? -6.301 -6.960 -3.829 1.00 97.50 204 THR A CA 1
ATOM 1559 C C . THR A 1 204 ? -5.106 -7.772 -3.346 1.00 97.50 204 THR A C 1
ATOM 1561 O O . THR A 1 204 ? -5.031 -8.980 -3.584 1.00 97.50 204 THR A O 1
ATOM 1564 N N . TRP A 1 205 ? -4.189 -7.116 -2.639 1.00 98.12 205 TRP A N 1
ATOM 1565 C CA . TRP A 1 205 ? -3.058 -7.733 -1.950 1.00 98.12 205 TRP A CA 1
ATOM 1566 C C . TRP A 1 205 ? -3.257 -7.611 -0.443 1.00 98.12 205 TRP A C 1
ATOM 1568 O O . TRP A 1 205 ? -3.485 -6.513 0.059 1.00 98.12 205 TRP A O 1
ATOM 1578 N N . ASN A 1 206 ? -3.073 -8.709 0.293 1.00 97.31 206 ASN A N 1
ATOM 1579 C CA . ASN A 1 206 ? -2.896 -8.630 1.742 1.00 97.31 206 ASN A CA 1
ATOM 1580 C C . ASN A 1 206 ? -1.494 -8.082 2.037 1.00 97.31 206 ASN A C 1
ATOM 1582 O O . ASN A 1 206 ? -0.496 -8.736 1.732 1.00 97.31 206 ASN A O 1
ATOM 1586 N N . VAL A 1 207 ? -1.432 -6.887 2.619 1.00 97.69 207 VAL A N 1
ATOM 1587 C CA . VAL A 1 207 ? -0.188 -6.166 2.932 1.00 97.69 207 VAL A CA 1
ATOM 1588 C C . VAL A 1 207 ? -0.041 -5.904 4.431 1.00 97.69 207 VAL A C 1
ATOM 1590 O O . VAL A 1 207 ? 0.703 -5.013 4.829 1.00 97.69 207 VAL A O 1
ATOM 1593 N N . LEU A 1 208 ? -0.715 -6.695 5.274 1.00 96.31 208 LEU A N 1
ATOM 1594 C CA . LEU A 1 208 ? -0.736 -6.526 6.731 1.00 96.31 208 LEU A CA 1
ATOM 1595 C C . LEU A 1 208 ? 0.666 -6.386 7.338 1.00 96.31 208 LEU A C 1
ATOM 1597 O O . LEU A 1 208 ? 0.922 -5.448 8.087 1.00 96.31 208 LEU A O 1
ATOM 1601 N N . ALA A 1 209 ? 1.591 -7.277 6.973 1.00 96.75 209 ALA A N 1
ATOM 1602 C CA . ALA A 1 209 ? 2.957 -7.237 7.493 1.00 96.75 209 ALA A CA 1
ATOM 1603 C C . ALA A 1 209 ? 3.698 -5.949 7.088 1.00 96.75 209 ALA A C 1
ATOM 1605 O O . ALA A 1 209 ? 4.417 -5.374 7.899 1.00 96.75 209 ALA A O 1
ATOM 1606 N N . ILE A 1 210 ? 3.498 -5.473 5.854 1.00 97.38 210 ILE A N 1
ATOM 1607 C CA . ILE A 1 210 ? 4.095 -4.225 5.359 1.00 97.38 210 ILE A CA 1
ATOM 1608 C C . ILE A 1 210 ? 3.507 -3.021 6.100 1.00 97.38 210 ILE A C 1
ATOM 1610 O O . ILE A 1 210 ? 4.260 -2.147 6.527 1.00 97.38 210 ILE A O 1
ATOM 1614 N N . ALA A 1 211 ? 2.180 -2.975 6.249 1.00 95.19 211 ALA A N 1
ATOM 1615 C CA . ALA A 1 211 ? 1.477 -1.877 6.901 1.00 95.19 211 ALA A CA 1
ATOM 1616 C C . ALA A 1 211 ? 1.857 -1.766 8.383 1.00 95.19 211 ALA A C 1
ATOM 1618 O O . ALA A 1 211 ? 2.178 -0.671 8.842 1.00 95.19 211 ALA A O 1
ATOM 1619 N N . GLN A 1 212 ? 1.898 -2.891 9.106 1.00 94.50 212 GLN A N 1
ATOM 1620 C CA . GLN A 1 212 ? 2.306 -2.918 10.512 1.00 94.50 212 GLN A CA 1
ATOM 1621 C C . GLN A 1 212 ? 3.759 -2.453 10.680 1.00 94.50 212 GLN A C 1
ATOM 1623 O O . GLN A 1 212 ? 4.030 -1.570 11.486 1.00 94.50 212 GLN A O 1
ATOM 1628 N N . ASP A 1 213 ? 4.686 -2.963 9.866 1.00 95.25 213 ASP A N 1
ATOM 1629 C CA . ASP A 1 213 ? 6.101 -2.575 9.937 1.00 95.25 213 ASP A CA 1
ATOM 1630 C C . ASP A 1 213 ? 6.336 -1.106 9.522 1.00 95.25 213 ASP A C 1
ATOM 1632 O O . ASP A 1 213 ? 7.223 -0.423 10.035 1.00 95.25 213 ASP A O 1
ATOM 1636 N N . ALA A 1 214 ? 5.548 -0.575 8.580 1.00 93.00 214 ALA A N 1
ATOM 1637 C CA . ALA A 1 214 ? 5.559 0.852 8.254 1.00 93.00 214 ALA A CA 1
ATOM 1638 C C . ALA A 1 214 ? 5.037 1.711 9.417 1.00 93.00 214 ALA A C 1
ATOM 1640 O O . ALA A 1 214 ? 5.653 2.727 9.744 1.00 93.00 214 ALA A O 1
ATOM 1641 N N . TYR A 1 215 ? 3.948 1.286 10.057 1.00 91.69 215 TYR A N 1
ATOM 1642 C CA . TYR A 1 215 ? 3.359 1.967 11.203 1.00 91.69 215 TYR A CA 1
ATOM 1643 C C . TYR A 1 215 ? 4.323 2.011 12.399 1.00 91.69 215 TYR A C 1
ATOM 1645 O O . TYR A 1 215 ? 4.609 3.098 12.910 1.00 91.69 215 TYR A O 1
ATOM 1653 N N . ASP A 1 216 ? 4.916 0.873 12.763 1.00 91.44 216 ASP A N 1
ATOM 1654 C CA . ASP A 1 216 ? 5.881 0.768 13.864 1.00 91.44 216 ASP A CA 1
ATOM 1655 C C . ASP A 1 216 ? 7.127 1.637 13.613 1.00 91.44 216 ASP A C 1
ATOM 1657 O O . ASP A 1 216 ? 7.651 2.281 14.522 1.00 91.44 216 ASP A O 1
ATOM 1661 N N . GLY A 1 217 ? 7.585 1.713 12.357 1.00 85.12 217 GLY A N 1
ATOM 1662 C CA . GLY A 1 217 ? 8.704 2.573 11.960 1.00 85.12 217 GLY A CA 1
ATOM 1663 C C . GLY A 1 217 ? 8.377 4.073 11.938 1.00 85.12 217 GLY A C 1
ATOM 1664 O O . GLY A 1 217 ? 9.283 4.896 12.085 1.00 85.12 217 GLY A O 1
ATOM 1665 N N . SER A 1 218 ? 7.104 4.440 11.758 1.00 76.19 218 SER A N 1
ATOM 1666 C CA . SER A 1 218 ? 6.634 5.835 11.740 1.00 76.19 218 SER A CA 1
ATOM 1667 C C . SER A 1 218 ? 6.405 6.423 13.139 1.00 76.19 218 SER A C 1
ATOM 1669 O O . SER A 1 218 ? 6.519 7.635 13.320 1.00 76.19 218 SER A O 1
ATOM 1671 N N . ASN A 1 219 ? 6.153 5.562 14.129 1.00 58.25 219 ASN A N 1
ATOM 1672 C CA . ASN A 1 219 ? 5.947 5.913 15.531 1.00 58.25 219 ASN A CA 1
ATOM 1673 C C . ASN A 1 219 ? 7.039 5.265 16.399 1.00 58.25 219 ASN A C 1
ATOM 1675 O O . ASN A 1 219 ? 6.778 4.254 17.056 1.00 58.25 219 ASN A O 1
ATOM 1679 N N . PRO A 1 220 ? 8.271 5.814 16.440 1.00 47.62 220 PRO A N 1
ATOM 1680 C CA . PRO A 1 220 ? 9.250 5.350 17.412 1.00 47.62 220 PRO A CA 1
ATOM 1681 C C . PRO A 1 220 ? 8.654 5.531 18.812 1.00 47.62 220 PRO A C 1
ATOM 1683 O O . PRO A 1 220 ? 8.221 6.632 19.148 1.00 47.62 220 PRO A O 1
ATOM 1686 N N . ALA A 1 221 ? 8.591 4.433 19.573 1.00 40.66 221 ALA A N 1
ATOM 1687 C CA . ALA A 1 221 ? 8.005 4.370 20.910 1.00 40.66 221 ALA A CA 1
ATOM 1688 C C . ALA A 1 221 ? 8.334 5.621 21.749 1.00 40.66 221 ALA A C 1
ATOM 1690 O O . ALA A 1 221 ? 9.506 5.998 21.850 1.00 40.66 221 ALA A O 1
ATOM 1691 N N . GLU A 1 222 ? 7.295 6.251 22.314 1.00 33.97 222 GLU A N 1
ATOM 1692 C CA . GLU A 1 222 ? 7.417 7.340 23.299 1.00 33.97 222 GLU A CA 1
ATOM 1693 C C . GLU A 1 222 ? 8.251 6.935 24.526 1.00 33.97 222 GLU A C 1
ATOM 1695 O O . GLU A 1 222 ? 8.133 5.774 24.989 1.00 33.97 222 GLU A O 1
#

InterPro domains:
  IPR055372 Carbohydrate-binding module family 96 [PF24517] (80-170)

Radius of gyration: 21.57 Å; chains: 1; bounding box: 56×40×56 Å

pLDDT: mean 87.33, std 11.8, range [33.97, 98.5]